Protein AF-A0A7Z6UXJ5-F1 (afdb_monomer)

Organism: Helicobacter pylori (NCBI:txid210)

Mean predicted aligned error: 8.06 Å

Solvent-accessible surface area (backbone atoms only — not comparable to full-atom values): 13905 Å² total; per-residue (Å²): 130,67,40,83,58,39,55,84,60,73,42,70,45,82,37,69,28,96,45,73,84,36,61,42,36,67,58,69,32,43,41,28,19,20,30,39,38,34,38,12,19,36,31,44,50,23,37,42,37,25,42,34,36,39,32,56,25,43,40,29,62,65,17,40,38,38,29,44,34,35,40,33,40,31,39,20,18,38,38,41,27,40,36,36,37,32,45,36,34,44,59,18,40,40,35,13,38,36,37,42,34,46,31,40,33,46,22,40,38,25,13,24,30,39,38,33,45,33,36,37,33,48,28,39,41,28,25,31,40,34,37,40,36,48,36,56,77,36,35,52,26,36,44,29,43,24,49,54,9,18,38,69,45,40,51,52,52,51,55,47,50,55,52,53,52,54,50,52,56,52,49,54,54,49,53,53,52,45,52,55,37,51,51,50,42,60,72,41,41,68,61,51,51,51,50,72,74,42,56,73,71,56,35,56,58,49,57,69,38,65,73,50,41,51,46,50,51,55,39,54,51,34,53,57,48,46,55,52,49,51,54,50,50,54,51,53,49,51,56,50,50,54,53,51,52,54,54,47,49,52,51,64,66,48,64,84,56,46,78,50,59,76,46,73,83,46,74,68,52,45,81,41,82,57,74,96,62,80,78,84,62,98,60,92,71,88,135

Sequence (287 aa):
PNLLGGVESGLALEIQAKDELSDAIDSNLILEASVINIKGNVGKNVILVAKEITIEGQIHPESYVYANKARITNHKGVCYAKEFECKYLERAKVYANSVKVEASAGSVVYAKEIALEKLKSDNKLYFSKQCWIDEVDGNGNRFIFYAFGGRENQEELKIAKQKLNALGLKSKKIIAQHQSLNHLVKNHQAIMEKLKNATEEIKRSLMQQESVKDAYSEFMFALKRLKILKAQMLELQKINNECYAKLISIENSFQHASVMTKNPFKQENIVIYHRNYPKVSNSTAML

Secondary structure (DSSP, 8-state):
--EE--TTS--EEEEE-SSTTSEEE-SS-EEE-SEEEEESEE-TT-EEE-SEEEEEEEEPTT-EEE-SEEEEEEE-SEEE-SEEEEEEEES-EEE-SEEEEEEEES-EEEEEEEEEEEE-SS-EEEEEEEEEEEEE-SSS-EEEEETT-SHHHHHHHHHHHHHHHHHHHHHHHHHHHHHHHHHHHHHHHHHHHHHHHS-HHHHHHHTTSHHHHHHHHHHHHHHHHHHHHHHHHHHHHHHHHHHHHHHHHHHHH----EEEESSPPPTT-EEEEE-SS----------

pLDDT: mean 90.26, std 11.01, range [30.03, 98.69]

Nearest PDB structures (foldseek):
  5c21-assembly1_A  TM=4.205E-01  e=6.145E-01  Escherichia coli
  5c22-assembly4_D  TM=4.099E-01  e=1.010E+00  Escherichia coli
  5c22-assembly3_C  TM=4.153E-01  e=1.172E+00  Escherichia coli
  8i21-assembly1_A  TM=3.683E-01  e=2.126E+00  Saccharomyces cerevisiae S288C

Foldseek 3Di:
DEAACAQPNQDAAEFEDPDQADASAEEQYEYEYQYYEYRHEHYANYEYAHQEYEANHEYDQRYEYEYQEYEYAHYNHEYEYQEYEYAEAEVYEYAYAEYEYAEYDLYEAQYQEAEYAEYAANYEQEHLAEYEYAYDDYAQYEAEHDLRSHNVSVVLVVVLVVVLVVLVVVLVVLVVLLVVLVVLLVVLVVLVVCLVPDDPVVNVVQCVDPVSVVSVVSNVVSVVVNVVSVVVNVVSVVVNVVSVVVNVVSRVVRPHHDYDYNDDDDPRYDYYYDDPDDDPPPDPDDD

Structure (mmCIF, N/CA/C/O backbone):
data_AF-A0A7Z6UXJ5-F1
#
_entry.id   AF-A0A7Z6UXJ5-F1
#
loop_
_atom_site.group_PDB
_atom_site.id
_atom_site.type_symbol
_atom_site.label_atom_id
_atom_site.label_alt_id
_atom_site.label_comp_id
_atom_site.label_asym_id
_atom_site.label_entity_id
_atom_site.label_seq_id
_atom_site.pdbx_PDB_ins_code
_atom_site.Cartn_x
_atom_site.Cartn_y
_atom_site.Cartn_z
_atom_site.occupancy
_atom_site.B_iso_or_equiv
_atom_site.auth_seq_id
_atom_site.auth_comp_id
_atom_site.auth_asym_id
_atom_site.auth_atom_id
_atom_site.pdbx_PDB_model_num
ATOM 1 N N . PRO A 1 1 ? -10.421 10.006 -25.547 1.00 64.31 1 PRO A N 1
ATOM 2 C CA . PRO A 1 1 ? -11.661 9.517 -24.892 1.00 64.31 1 PRO A CA 1
ATOM 3 C C . PRO A 1 1 ? -11.292 8.400 -23.914 1.00 64.31 1 PRO A C 1
ATOM 5 O O . PRO A 1 1 ? -10.357 7.662 -24.211 1.00 64.31 1 PRO A O 1
ATOM 8 N N . ASN A 1 2 ? -11.979 8.289 -22.774 1.00 82.75 2 ASN A N 1
ATOM 9 C CA . ASN A 1 2 ? -11.756 7.166 -21.858 1.00 82.75 2 ASN A CA 1
ATOM 10 C C . ASN A 1 2 ? -12.225 5.863 -22.507 1.00 82.75 2 ASN A C 1
ATOM 12 O O . ASN A 1 2 ? -13.237 5.855 -23.210 1.00 82.75 2 ASN A O 1
ATOM 16 N N . LEU A 1 3 ? -11.514 4.773 -22.237 1.00 83.56 3 LEU A N 1
ATOM 17 C CA . LEU A 1 3 ? -11.886 3.441 -22.692 1.00 83.56 3 LEU A CA 1
ATOM 18 C C . LEU A 1 3 ? -11.958 2.520 -21.482 1.00 83.56 3 LEU A C 1
ATOM 20 O O . LEU A 1 3 ? -10.940 2.227 -20.870 1.00 83.56 3 LEU A O 1
ATOM 24 N N . LEU A 1 4 ? -13.166 2.090 -21.132 1.00 86.25 4 LEU A N 1
ATOM 25 C CA . LEU A 1 4 ? -13.436 1.267 -19.952 1.00 86.25 4 LEU A CA 1
ATOM 26 C C . LEU A 1 4 ? -13.840 -0.140 -20.394 1.00 86.25 4 LEU A C 1
ATOM 28 O O . LEU A 1 4 ? -14.991 -0.545 -20.251 1.00 86.25 4 LEU A O 1
ATOM 32 N N . GLY A 1 5 ? -12.904 -0.850 -21.024 1.00 74.81 5 GLY A N 1
ATOM 33 C CA . GLY A 1 5 ? -13.153 -2.166 -21.606 1.00 74.81 5 GLY A CA 1
ATOM 34 C C . GLY A 1 5 ? -13.331 -3.270 -20.568 1.00 74.81 5 GLY A C 1
ATOM 35 O O . GLY A 1 5 ? -13.921 -4.290 -20.889 1.00 74.81 5 GLY A O 1
ATOM 36 N N . GLY A 1 6 ? -12.871 -3.083 -19.330 1.00 76.69 6 GLY A N 1
ATOM 37 C CA . GLY A 1 6 ? -12.864 -4.130 -18.308 1.00 76.69 6 GLY A CA 1
ATOM 38 C C . GLY A 1 6 ? -11.625 -5.026 -18.409 1.00 76.69 6 GLY A C 1
ATOM 39 O O . GLY A 1 6 ? -11.307 -5.536 -19.485 1.00 76.69 6 GLY A O 1
ATOM 40 N N . VAL A 1 7 ? -10.944 -5.288 -17.290 1.00 82.69 7 VAL A N 1
ATOM 41 C CA . VAL A 1 7 ? -9.740 -6.158 -17.266 1.00 82.69 7 VAL A CA 1
ATOM 42 C C . VAL A 1 7 ? -9.991 -7.610 -17.703 1.00 82.69 7 VAL A C 1
ATOM 44 O O . VAL A 1 7 ? -9.062 -8.294 -18.136 1.00 82.69 7 VAL A O 1
ATOM 47 N N . GLU A 1 8 ? -11.238 -8.082 -17.632 1.00 87.81 8 GLU A N 1
ATOM 48 C CA . GLU A 1 8 ? -11.663 -9.437 -18.024 1.00 87.81 8 GLU A CA 1
ATOM 49 C C . GLU A 1 8 ? -12.242 -9.526 -19.448 1.00 87.81 8 GLU A C 1
ATOM 51 O O . GLU A 1 8 ? -12.672 -10.596 -19.867 1.00 87.81 8 GLU A O 1
ATOM 56 N N . SER A 1 9 ? -12.259 -8.430 -20.210 1.00 84.12 9 SER A N 1
ATOM 57 C CA . SER A 1 9 ? -12.904 -8.395 -21.533 1.00 84.12 9 SER A CA 1
ATOM 58 C C . SER A 1 9 ? -12.186 -9.167 -22.636 1.00 84.12 9 SER A C 1
ATOM 60 O O . SER A 1 9 ? -12.766 -9.396 -23.693 1.00 84.12 9 SER A O 1
ATOM 62 N N . GLY A 1 10 ? -10.917 -9.524 -22.431 1.00 87.12 10 GLY A N 1
ATOM 63 C CA . GLY A 1 10 ? -10.046 -10.036 -23.486 1.00 87.12 10 GLY A CA 1
ATOM 64 C C . GLY A 1 10 ? -9.552 -8.952 -24.451 1.00 87.12 10 GLY A C 1
ATOM 65 O O . GLY A 1 10 ? -8.823 -9.271 -25.385 1.00 87.12 10 GLY A O 1
ATOM 66 N N . LEU A 1 11 ? -9.913 -7.680 -24.237 1.00 90.94 11 LEU A N 1
ATOM 67 C CA . LEU A 1 11 ? -9.487 -6.565 -25.080 1.00 90.94 11 LEU A CA 1
ATOM 68 C C . LEU A 1 11 ? -7.972 -6.347 -24.965 1.00 90.94 11 LEU A C 1
ATOM 70 O O . LEU A 1 11 ? -7.440 -6.219 -23.859 1.00 90.94 11 LEU A O 1
ATOM 74 N N . ALA A 1 12 ? -7.297 -6.251 -26.108 1.00 93.94 12 ALA A N 1
ATOM 75 C CA . ALA A 1 12 ? -5.902 -5.841 -26.208 1.00 93.94 12 ALA A CA 1
ATOM 76 C C . ALA A 1 12 ? -5.817 -4.483 -26.914 1.00 93.94 12 ALA A C 1
ATOM 78 O O . ALA A 1 12 ? -6.437 -4.286 -27.959 1.00 93.94 12 ALA A O 1
ATOM 79 N N . LEU A 1 13 ? -5.068 -3.549 -26.329 1.00 93.56 13 LEU A N 1
ATOM 80 C CA . LEU A 1 13 ? -4.835 -2.219 -26.881 1.00 93.56 13 LEU A CA 1
ATOM 81 C C . LEU A 1 13 ? -3.381 -2.079 -27.302 1.00 93.56 13 LEU A C 1
ATOM 83 O O . LEU A 1 13 ? -2.484 -2.238 -26.481 1.00 93.56 13 LEU A O 1
ATOM 87 N N . GLU A 1 14 ? -3.185 -1.720 -28.563 1.00 94.94 14 GLU A N 1
ATOM 88 C CA . GLU A 1 14 ? -1.898 -1.328 -29.129 1.00 94.94 14 GLU A CA 1
ATOM 89 C C . GLU A 1 14 ? -1.971 0.166 -29.445 1.00 94.94 14 GLU A C 1
ATOM 91 O O . GLU A 1 14 ? -2.773 0.592 -30.281 1.00 94.94 14 GLU A O 1
ATOM 96 N N . ILE A 1 15 ? -1.181 0.976 -28.743 1.00 94.00 15 ILE A N 1
ATOM 97 C CA . ILE A 1 15 ? -1.177 2.435 -28.883 1.00 94.00 15 ILE A CA 1
ATOM 98 C C . ILE A 1 15 ? 0.237 2.867 -29.236 1.00 94.00 15 ILE A C 1
ATOM 100 O O . ILE A 1 15 ? 1.170 2.684 -28.459 1.00 94.00 15 ILE A O 1
ATOM 104 N N . GLN A 1 16 ? 0.402 3.453 -30.413 1.00 93.81 16 GLN A N 1
ATOM 105 C CA . GLN A 1 16 ? 1.709 3.836 -30.923 1.00 93.81 16 GLN A CA 1
ATOM 106 C C . GLN A 1 16 ? 1.713 5.309 -31.319 1.00 93.81 16 GLN A C 1
ATOM 108 O O . GLN A 1 16 ? 0.867 5.760 -32.095 1.00 93.81 16 GLN A O 1
ATOM 113 N N . ALA A 1 17 ? 2.681 6.048 -30.786 1.00 90.62 17 ALA A N 1
ATOM 114 C CA . ALA A 1 17 ? 3.004 7.390 -31.233 1.00 90.62 17 ALA A CA 1
ATOM 115 C C . ALA A 1 17 ? 3.760 7.348 -32.572 1.00 90.62 17 ALA A C 1
ATOM 117 O O . ALA A 1 17 ? 4.291 6.314 -32.983 1.00 90.62 17 ALA A O 1
ATOM 118 N N . LYS A 1 18 ? 3.807 8.480 -33.278 1.00 83.25 18 LYS A N 1
ATOM 119 C CA . LYS A 1 18 ? 4.488 8.557 -34.583 1.00 83.25 18 LYS A CA 1
ATOM 120 C C . LYS A 1 18 ? 6.008 8.439 -34.459 1.00 83.25 18 LYS A C 1
ATOM 122 O O . LYS A 1 18 ? 6.652 7.989 -35.402 1.00 83.25 18 LYS A O 1
ATOM 127 N N . ASP A 1 19 ? 6.557 8.838 -33.318 1.00 78.38 19 ASP A N 1
ATOM 128 C CA . ASP A 1 19 ? 7.974 8.752 -32.981 1.00 78.38 19 ASP A CA 1
ATOM 129 C C . ASP A 1 19 ? 8.150 8.444 -31.480 1.00 78.38 19 ASP A C 1
ATOM 131 O O . ASP A 1 19 ? 7.207 8.537 -30.698 1.00 78.38 19 ASP A O 1
ATOM 135 N N . GLU A 1 20 ? 9.352 8.046 -31.061 1.00 66.25 20 GLU A N 1
ATOM 136 C CA . GLU A 1 20 ? 9.629 7.605 -29.680 1.00 66.25 20 GLU A CA 1
ATOM 137 C C . GLU A 1 20 ? 9.573 8.737 -28.637 1.00 66.25 20 GLU A C 1
ATOM 139 O O . GLU A 1 20 ? 9.537 8.478 -27.433 1.00 66.25 20 GLU A O 1
ATOM 144 N N . LEU A 1 21 ? 9.581 9.995 -29.085 1.00 76.19 21 LEU A N 1
ATOM 145 C CA . LEU A 1 21 ? 9.574 11.174 -28.216 1.00 76.19 21 LEU A CA 1
ATOM 146 C C . LEU A 1 21 ? 8.168 11.749 -28.019 1.00 76.19 21 LEU A C 1
ATOM 148 O O . LEU A 1 21 ? 7.950 12.499 -27.065 1.00 76.19 21 LEU A O 1
ATOM 152 N N . SER A 1 22 ? 7.222 11.407 -28.891 1.00 85.50 22 SER A N 1
ATOM 153 C CA . SER A 1 22 ? 5.847 11.881 -28.815 1.00 85.50 22 SER A CA 1
ATOM 154 C C . SER A 1 22 ? 5.018 11.108 -27.795 1.00 85.50 22 SER A C 1
ATOM 156 O O . SER A 1 22 ? 5.261 9.940 -27.472 1.00 85.50 22 SER A O 1
ATOM 158 N N . ASP A 1 23 ? 4.013 11.800 -27.266 1.00 87.50 23 ASP A N 1
ATOM 159 C CA . ASP A 1 23 ? 3.016 11.194 -26.400 1.00 87.50 23 ASP A CA 1
ATOM 160 C C . ASP A 1 23 ? 2.131 10.253 -27.228 1.00 87.50 23 ASP A C 1
ATOM 162 O O . ASP A 1 23 ? 1.448 10.662 -28.168 1.00 87.50 23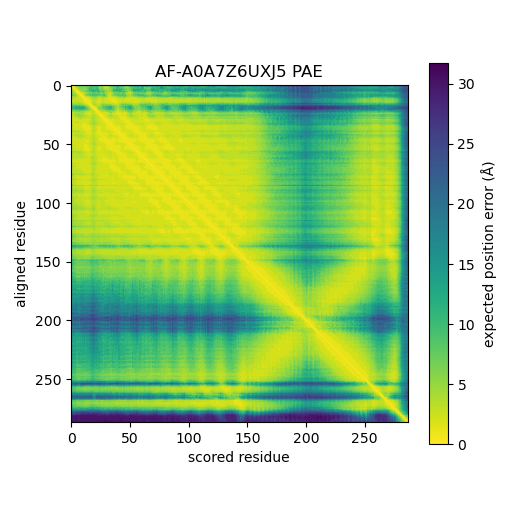 ASP A O 1
ATOM 166 N N . ALA A 1 24 ? 2.143 8.972 -26.864 1.00 92.81 24 ALA A N 1
ATOM 167 C CA . ALA A 1 24 ? 1.221 7.967 -27.383 1.00 92.81 24 ALA A CA 1
ATOM 168 C C . ALA A 1 24 ? -0.164 8.113 -26.741 1.00 92.81 24 ALA A C 1
ATOM 170 O O . ALA A 1 24 ? -1.189 7.827 -27.360 1.00 92.81 24 ALA A O 1
ATOM 171 N N . ILE A 1 25 ? -0.188 8.562 -25.484 1.00 92.88 25 ILE A N 1
ATOM 172 C CA . ILE A 1 25 ? -1.400 8.830 -24.716 1.00 92.88 25 ILE A CA 1
ATOM 173 C C . ILE A 1 25 ? -1.304 10.246 -24.165 1.00 92.88 25 ILE A C 1
ATOM 175 O O . ILE A 1 25 ? -0.426 10.540 -23.355 1.00 92.88 25 ILE A O 1
ATOM 179 N N . ASP A 1 26 ? -2.241 11.094 -24.576 1.00 91.62 26 ASP A N 1
ATOM 180 C CA . ASP A 1 26 ? -2.374 12.452 -24.053 1.00 91.62 26 ASP A CA 1
ATOM 181 C C . ASP A 1 26 ? -2.923 12.451 -22.609 1.00 91.62 26 ASP A C 1
ATOM 183 O O . ASP A 1 26 ? -3.317 11.432 -22.040 1.00 91.62 26 ASP A O 1
ATOM 187 N N . SER A 1 27 ? -2.942 13.616 -21.983 1.00 94.12 27 SER A N 1
ATOM 188 C CA . SER A 1 27 ? -3.266 13.786 -20.575 1.00 94.12 27 SER A CA 1
ATOM 189 C C . SER A 1 27 ? -4.747 13.534 -20.244 1.00 94.12 27 SER A C 1
ATOM 191 O O . SER A 1 27 ? -5.642 13.735 -21.062 1.00 94.12 27 SER A O 1
ATOM 193 N N . ASN A 1 28 ? -5.019 13.198 -18.978 1.00 94.00 28 ASN A N 1
ATOM 194 C CA . ASN A 1 28 ? -6.359 13.034 -18.391 1.00 94.00 28 ASN A CA 1
ATOM 195 C C . ASN A 1 28 ? -7.197 11.897 -19.008 1.00 94.00 28 ASN A C 1
ATOM 197 O O . ASN A 1 28 ? -8.411 12.036 -19.180 1.00 94.00 28 ASN A O 1
ATOM 201 N N . LEU A 1 29 ? -6.560 10.769 -19.328 1.00 94.12 29 LEU A N 1
ATOM 202 C CA . LEU A 1 29 ? -7.223 9.593 -19.892 1.00 94.12 29 LEU A CA 1
ATOM 203 C C . LEU A 1 29 ? -7.245 8.415 -18.920 1.00 94.12 29 LEU A C 1
ATOM 205 O O . LEU A 1 29 ? -6.288 8.162 -18.193 1.00 94.12 29 LEU A O 1
ATOM 209 N N . ILE A 1 30 ? -8.337 7.655 -18.954 1.00 95.06 30 ILE A N 1
ATOM 210 C CA . ILE A 1 30 ? -8.472 6.379 -18.252 1.00 95.06 30 ILE A CA 1
ATOM 211 C C . ILE A 1 30 ? -8.634 5.279 -19.294 1.00 95.06 30 ILE A C 1
ATOM 213 O O . ILE A 1 30 ? -9.574 5.324 -20.096 1.00 95.06 30 ILE A O 1
ATOM 217 N N . LEU A 1 31 ? -7.728 4.302 -19.269 1.00 94.38 31 LEU A N 1
ATOM 218 C CA . LEU A 1 31 ? -7.762 3.130 -20.135 1.00 94.38 31 LEU A CA 1
ATOM 219 C C . LEU A 1 31 ? -7.825 1.856 -19.297 1.00 94.38 31 LEU A C 1
ATOM 221 O O . LEU A 1 31 ? -6.985 1.626 -18.427 1.00 94.38 31 LEU A O 1
ATOM 225 N N . GLU A 1 32 ? -8.800 1.015 -19.609 1.00 95.88 32 GLU A N 1
ATOM 226 C CA . GLU A 1 32 ? -8.986 -0.301 -19.025 1.00 95.88 32 GLU A CA 1
ATOM 227 C C . GLU A 1 32 ? -9.137 -1.354 -20.127 1.00 95.88 32 GLU A C 1
ATOM 229 O O . GLU A 1 32 ? -10.015 -1.244 -20.985 1.00 95.88 32 GLU A O 1
ATOM 234 N N . ALA A 1 33 ? -8.285 -2.377 -20.090 1.00 94.75 33 ALA A N 1
ATOM 235 C CA . ALA A 1 33 ? -8.292 -3.501 -21.025 1.00 94.75 33 ALA A CA 1
ATOM 236 C C . ALA A 1 33 ? -7.651 -4.740 -20.378 1.00 94.75 33 ALA A C 1
ATOM 238 O O . ALA A 1 33 ? -7.121 -4.667 -19.273 1.00 94.75 33 ALA A O 1
ATOM 239 N N . SER A 1 34 ? -7.660 -5.896 -21.042 1.00 96.12 34 SER A N 1
ATOM 240 C CA . SER A 1 34 ? -6.892 -7.052 -20.561 1.00 96.12 34 SER A CA 1
ATOM 241 C C . SER A 1 34 ? -5.388 -6.862 -20.770 1.00 96.12 34 SER A C 1
ATOM 243 O O . SER A 1 34 ? -4.613 -7.148 -19.855 1.00 96.12 34 SER A O 1
ATOM 245 N N . VAL A 1 35 ? -4.983 -6.336 -21.930 1.00 97.12 35 VAL A N 1
ATOM 246 C CA . VAL A 1 35 ? -3.583 -6.041 -22.278 1.00 97.12 35 VAL A CA 1
ATOM 247 C C . VAL A 1 35 ? -3.482 -4.622 -22.831 1.00 97.12 35 VAL A C 1
ATOM 249 O O . VAL A 1 35 ? -4.309 -4.223 -23.650 1.00 97.12 35 VAL A O 1
ATOM 252 N N . ILE A 1 36 ? -2.480 -3.861 -22.389 1.00 97.50 36 ILE A N 1
ATOM 253 C CA . ILE A 1 36 ? -2.180 -2.522 -22.911 1.00 97.50 36 ILE A CA 1
ATOM 254 C C . ILE A 1 36 ? -0.700 -2.455 -23.283 1.00 97.50 36 ILE A C 1
ATOM 256 O O . ILE A 1 36 ? 0.165 -2.548 -22.414 1.00 97.50 36 ILE A O 1
ATOM 260 N N . ASN A 1 37 ? -0.423 -2.235 -24.561 1.00 97.69 37 ASN A N 1
ATOM 261 C CA . ASN A 1 37 ? 0.911 -2.044 -25.105 1.00 97.69 37 ASN A CA 1
ATOM 262 C C . ASN A 1 37 ? 1.009 -0.633 -25.689 1.00 97.69 37 ASN A C 1
ATOM 264 O O . ASN A 1 37 ? 0.184 -0.217 -26.505 1.00 97.69 37 ASN A O 1
ATOM 268 N N . ILE A 1 38 ? 1.994 0.126 -25.219 1.00 96.69 38 ILE A N 1
ATOM 269 C CA . ILE A 1 38 ? 2.182 1.532 -25.568 1.00 96.69 38 ILE A CA 1
ATOM 270 C C . ILE A 1 38 ? 3.607 1.737 -26.067 1.00 96.69 38 ILE A C 1
ATOM 272 O O . ILE A 1 38 ? 4.564 1.403 -25.367 1.00 96.69 38 ILE A O 1
ATOM 276 N N . LYS A 1 39 ? 3.739 2.337 -27.249 1.00 95.69 39 LYS A N 1
ATOM 277 C CA . LYS A 1 39 ? 5.008 2.796 -27.820 1.00 95.69 39 LYS A CA 1
ATOM 278 C C . LYS A 1 39 ? 5.002 4.313 -27.907 1.00 95.69 39 LYS A C 1
ATOM 280 O O . LYS A 1 39 ? 4.282 4.869 -28.734 1.00 95.69 39 LYS A O 1
ATOM 285 N N . GLY A 1 40 ? 5.776 4.959 -27.042 1.00 94.81 40 GLY A N 1
ATOM 286 C CA . GLY A 1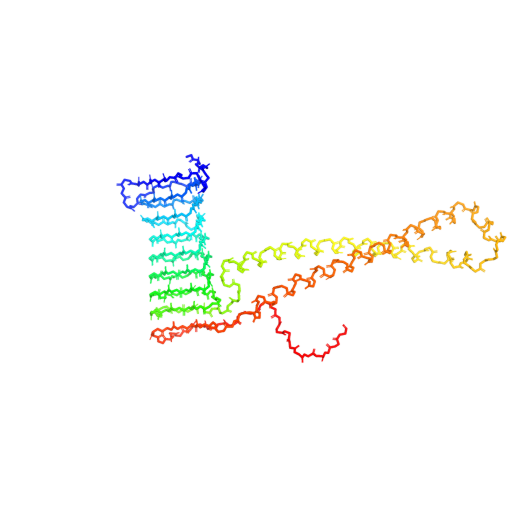 40 ? 5.774 6.407 -26.840 1.00 94.81 40 GLY A CA 1
ATOM 287 C C . GLY A 1 40 ? 5.403 6.801 -25.409 1.00 94.81 40 GLY A C 1
ATOM 288 O O . GLY A 1 40 ? 5.200 5.960 -24.527 1.00 94.81 40 GLY A O 1
ATOM 289 N N . ASN A 1 41 ? 5.345 8.106 -25.168 1.00 96.25 41 ASN A N 1
ATOM 290 C CA . ASN A 1 41 ? 5.191 8.662 -23.828 1.00 96.25 41 ASN A CA 1
ATOM 291 C C . ASN A 1 41 ? 3.729 8.664 -23.352 1.00 96.25 41 ASN A C 1
ATOM 293 O O . ASN A 1 41 ? 2.781 8.682 -24.140 1.00 96.25 41 ASN A O 1
ATOM 297 N N . VAL A 1 42 ? 3.551 8.623 -22.032 1.00 96.88 42 VAL A N 1
ATOM 298 C CA . VAL A 1 42 ? 2.249 8.698 -21.365 1.00 96.88 42 VAL A CA 1
ATOM 299 C C . VAL A 1 42 ? 2.157 10.024 -20.620 1.00 96.88 42 VAL A C 1
ATOM 301 O O . VAL A 1 42 ? 2.912 10.264 -19.669 1.00 96.88 42 VAL A O 1
ATOM 304 N N . GLY A 1 43 ? 1.192 10.843 -21.037 1.00 95.81 43 GLY A N 1
ATOM 305 C CA . GLY A 1 43 ? 0.914 12.168 -20.503 1.00 95.81 43 GLY A CA 1
ATOM 306 C C . GLY A 1 43 ? 0.452 12.179 -19.045 1.00 95.81 43 GLY A C 1
ATOM 307 O O . GLY A 1 43 ? 0.407 11.164 -18.343 1.00 95.81 43 GLY A O 1
ATOM 308 N N . LYS A 1 44 ? 0.125 13.378 -18.564 1.00 96.75 44 LYS A N 1
ATOM 309 C CA . LYS A 1 44 ? -0.235 13.671 -17.170 1.00 96.75 44 LYS A CA 1
ATOM 310 C C . LYS A 1 44 ? -1.634 13.151 -16.817 1.00 96.75 44 LYS A C 1
ATOM 312 O O . LYS A 1 44 ? -2.524 13.151 -17.658 1.00 96.75 44 LYS A O 1
ATOM 317 N N . ASN A 1 45 ? -1.866 12.777 -15.555 1.00 95.81 45 ASN A N 1
ATOM 318 C CA . ASN A 1 45 ? -3.173 12.323 -15.054 1.00 95.81 45 ASN A CA 1
ATOM 319 C C . ASN A 1 45 ? -3.772 11.146 -15.842 1.00 95.81 45 ASN A C 1
ATOM 321 O O . ASN A 1 45 ? -4.989 11.053 -16.001 1.00 95.81 45 ASN A O 1
ATOM 325 N N . VAL A 1 46 ? -2.925 10.260 -16.361 1.00 97.25 46 VAL A N 1
ATOM 326 C CA . VAL A 1 46 ? -3.379 9.053 -17.053 1.00 97.25 46 VAL A CA 1
ATOM 327 C C . VAL A 1 46 ? -3.513 7.916 -16.048 1.00 97.25 46 VAL A C 1
ATOM 329 O O . VAL A 1 46 ? -2.645 7.729 -15.195 1.00 97.25 46 VAL A O 1
ATOM 332 N N . ILE A 1 47 ? -4.588 7.139 -16.153 1.00 98.00 47 ILE A N 1
ATOM 333 C CA . ILE A 1 47 ? -4.809 5.930 -15.361 1.00 98.00 47 ILE A CA 1
ATOM 334 C C . ILE A 1 47 ? -4.893 4.738 -16.309 1.00 98.00 47 ILE A C 1
ATOM 336 O O . ILE A 1 47 ? -5.790 4.664 -17.146 1.00 98.00 47 ILE A O 1
ATOM 340 N N . LEU A 1 48 ? -3.971 3.794 -16.152 1.00 97.62 48 LEU A N 1
ATOM 341 C CA . LEU A 1 48 ? -3.931 2.558 -16.926 1.00 97.62 48 LEU A CA 1
ATOM 342 C C . LEU A 1 48 ? -4.273 1.378 -16.023 1.00 97.62 48 LEU A C 1
ATOM 344 O O . LEU A 1 48 ? -3.647 1.196 -14.977 1.00 97.62 48 LEU A O 1
ATOM 348 N N . VAL A 1 49 ? -5.250 0.572 -16.428 1.00 97.69 49 VAL A N 1
ATOM 349 C CA . VAL A 1 49 ? -5.719 -0.598 -15.681 1.00 97.69 49 VAL A CA 1
ATOM 350 C C . VAL A 1 49 ? -5.736 -1.807 -16.612 1.00 97.69 49 VAL A C 1
ATOM 352 O O . VAL A 1 49 ? -6.509 -1.849 -17.564 1.00 97.69 49 V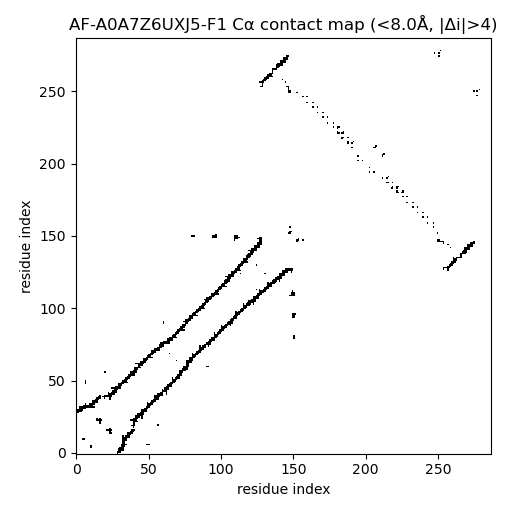AL A O 1
ATOM 355 N N . ALA A 1 50 ? -4.886 -2.802 -16.359 1.00 96.75 50 ALA A N 1
ATOM 356 C CA . ALA A 1 50 ? -4.885 -4.028 -17.156 1.00 96.75 50 ALA A CA 1
ATOM 357 C C . ALA A 1 50 ? -4.389 -5.254 -16.390 1.00 96.75 50 ALA A C 1
ATOM 359 O O . ALA A 1 50 ? -3.972 -5.162 -15.239 1.00 96.75 50 ALA A O 1
ATOM 360 N N . LYS A 1 51 ? -4.405 -6.435 -17.017 1.00 97.12 51 LYS A N 1
ATOM 361 C CA . LYS A 1 51 ? -3.656 -7.587 -16.489 1.00 97.12 51 LYS A CA 1
ATOM 362 C C . LYS A 1 51 ? -2.174 -7.418 -16.804 1.00 97.12 51 LYS A C 1
ATOM 364 O O . LYS A 1 51 ? -1.345 -7.577 -15.905 1.00 97.12 51 LYS A O 1
ATOM 369 N N . GLU A 1 52 ? -1.862 -7.047 -18.040 1.00 98.00 52 GLU A N 1
ATOM 370 C CA . GLU A 1 52 ? -0.497 -6.851 -18.524 1.00 98.00 52 GLU A CA 1
ATOM 371 C C . GLU A 1 52 ? -0.363 -5.479 -19.190 1.00 98.00 52 GLU A C 1
ATOM 373 O O . GLU A 1 52 ? -1.196 -5.099 -20.013 1.00 98.00 52 GLU A O 1
ATOM 378 N N . ILE A 1 53 ? 0.661 -4.723 -18.790 1.00 98.50 53 ILE A N 1
ATOM 379 C CA . ILE A 1 53 ? 0.964 -3.393 -19.325 1.00 98.50 53 ILE A CA 1
ATOM 380 C C . ILE A 1 53 ? 2.427 -3.355 -19.762 1.00 98.50 53 ILE A C 1
ATOM 382 O O . ILE A 1 53 ? 3.315 -3.590 -18.939 1.00 98.50 53 ILE A O 1
ATOM 386 N N . THR A 1 54 ? 2.670 -2.992 -21.020 1.00 98.44 54 THR A N 1
ATOM 387 C CA . THR A 1 54 ? 4.009 -2.719 -21.556 1.00 98.44 54 THR A CA 1
ATOM 388 C C . THR A 1 54 ? 4.068 -1.291 -22.079 1.00 98.44 54 THR A C 1
ATOM 390 O O . THR A 1 54 ? 3.224 -0.891 -22.876 1.00 98.44 54 THR A O 1
ATOM 393 N N . ILE A 1 55 ? 5.046 -0.508 -21.623 1.00 97.56 55 ILE A N 1
ATOM 394 C CA . ILE A 1 55 ? 5.230 0.891 -22.024 1.00 97.56 55 ILE A CA 1
ATOM 395 C C . ILE A 1 55 ? 6.679 1.098 -22.451 1.00 97.56 55 ILE A C 1
ATOM 397 O O . ILE A 1 55 ? 7.586 1.208 -21.621 1.00 97.56 55 ILE A O 1
ATOM 401 N N . GLU A 1 56 ? 6.879 1.187 -23.758 1.00 96.44 56 GLU A N 1
ATOM 402 C CA . GLU A 1 56 ? 8.133 1.566 -24.400 1.00 96.44 56 GLU A CA 1
ATOM 403 C C . GLU A 1 56 ? 8.213 3.097 -24.480 1.00 96.44 56 GLU A C 1
ATOM 405 O O . GLU A 1 56 ? 8.067 3.701 -25.539 1.00 96.44 56 GLU A O 1
ATOM 410 N N . GLY A 1 57 ? 8.381 3.736 -23.322 1.00 94.75 57 GLY A N 1
ATOM 411 C CA . GLY A 1 57 ? 8.420 5.192 -23.206 1.00 94.75 57 GLY A CA 1
ATOM 412 C C . GLY A 1 57 ? 8.488 5.669 -21.758 1.00 94.75 57 GLY A C 1
ATOM 413 O O . GLY A 1 57 ? 8.771 4.889 -20.839 1.00 94.75 57 GLY A O 1
ATOM 414 N N . GLN A 1 58 ? 8.243 6.964 -21.554 1.00 95.56 58 GLN A N 1
ATOM 415 C CA . GLN A 1 58 ? 8.195 7.592 -20.238 1.00 95.56 58 GLN A CA 1
ATOM 416 C C . GLN A 1 58 ? 6.760 7.768 -19.742 1.00 95.56 58 GLN A C 1
ATOM 418 O O . GLN A 1 58 ? 5.878 8.206 -20.474 1.00 95.56 58 GLN A O 1
ATOM 423 N N . ILE A 1 59 ? 6.550 7.522 -18.450 1.00 96.81 59 ILE A N 1
ATOM 424 C CA . ILE A 1 59 ? 5.303 7.851 -17.756 1.00 96.81 59 ILE A CA 1
ATOM 425 C C . ILE A 1 59 ? 5.461 9.147 -16.968 1.00 96.81 59 ILE A C 1
ATOM 427 O O . ILE A 1 59 ? 6.414 9.295 -16.198 1.00 96.81 59 ILE A O 1
ATOM 431 N N . HIS A 1 60 ? 4.503 10.064 -17.114 1.00 97.56 60 HIS A N 1
ATOM 432 C CA . HIS A 1 60 ? 4.458 11.301 -16.340 1.00 97.56 60 HIS A CA 1
ATOM 433 C C . HIS A 1 60 ? 4.291 11.044 -14.818 1.00 97.56 60 HIS A C 1
ATOM 435 O O . HIS A 1 60 ? 3.561 10.131 -14.424 1.00 97.56 60 HIS A O 1
ATOM 441 N N . PRO A 1 61 ? 4.891 11.867 -13.930 1.00 97.62 61 PRO A N 1
ATOM 442 C CA . PRO A 1 61 ? 4.814 11.686 -12.471 1.00 97.62 61 PRO A CA 1
ATOM 443 C C . PRO A 1 61 ? 3.415 11.645 -11.839 1.00 97.62 61 PRO A C 1
ATOM 445 O O . PRO A 1 61 ? 3.237 11.120 -10.744 1.00 97.62 61 PRO A O 1
ATOM 448 N N . GLU A 1 62 ? 2.416 12.214 -12.508 1.00 97.31 62 GLU A N 1
ATOM 449 C CA . GLU A 1 62 ? 1.031 12.293 -12.011 1.00 97.31 62 GLU A CA 1
ATOM 450 C C . GLU A 1 62 ? 0.129 11.162 -12.537 1.00 97.31 62 GLU A C 1
ATOM 452 O O . GLU A 1 62 ? -1.090 11.215 -12.385 1.00 97.31 62 GLU A O 1
ATOM 457 N N . SER A 1 63 ? 0.717 10.149 -13.173 1.00 97.94 63 SER A N 1
ATOM 458 C CA . SER A 1 63 ? -0.013 9.050 -13.804 1.00 97.94 63 SER A CA 1
ATOM 459 C C . SER A 1 63 ? 0.098 7.753 -13.001 1.00 97.94 63 SER A C 1
ATOM 461 O O . SER A 1 63 ? 1.065 7.523 -12.266 1.00 97.94 63 SER A O 1
ATOM 463 N N . TYR A 1 64 ? -0.921 6.905 -13.134 1.00 98.44 64 TYR A N 1
ATOM 464 C CA . TYR A 1 64 ? -1.131 5.710 -12.323 1.00 98.44 64 TYR A CA 1
ATOM 465 C C . TYR A 1 64 ? -1.237 4.461 -13.193 1.00 98.44 64 TYR A C 1
ATOM 467 O O . TYR A 1 64 ? -1.937 4.443 -14.204 1.00 98.44 64 TYR A O 1
ATOM 475 N N . VAL A 1 65 ? -0.577 3.393 -12.757 1.00 98.31 65 VAL A N 1
ATOM 476 C CA . VAL A 1 65 ? -0.579 2.091 -13.427 1.00 98.31 65 VAL A CA 1
ATOM 477 C C . VAL A 1 65 ? -1.071 1.029 -12.452 1.00 98.31 65 VAL A C 1
ATOM 479 O O . VAL A 1 65 ? -0.510 0.874 -11.368 1.00 98.31 65 VAL A O 1
ATOM 482 N N . TYR A 1 66 ? -2.088 0.271 -12.848 1.00 97.69 66 TYR A N 1
ATOM 483 C CA . TYR A 1 66 ? -2.641 -0.853 -12.102 1.00 97.69 66 TYR A CA 1
ATOM 484 C C . TYR A 1 66 ? -2.550 -2.110 -12.964 1.00 97.69 66 TYR A C 1
ATOM 486 O O . TYR A 1 66 ? -3.220 -2.208 -13.990 1.00 97.69 66 TYR A O 1
ATOM 494 N N . ALA A 1 67 ? -1.718 -3.067 -12.552 1.00 96.94 67 ALA A N 1
ATOM 495 C CA . ALA A 1 67 ? -1.483 -4.284 -13.321 1.00 96.94 67 ALA A CA 1
ATOM 496 C C . ALA A 1 67 ? -1.309 -5.549 -12.466 1.00 96.94 67 ALA A C 1
ATOM 498 O O . ALA A 1 67 ? -1.102 -5.495 -11.246 1.00 96.94 67 ALA A O 1
ATOM 499 N N . ASN A 1 68 ? -1.348 -6.718 -13.112 1.00 96.38 68 ASN A N 1
ATOM 500 C CA . ASN A 1 68 ? -0.661 -7.897 -12.584 1.00 96.38 68 ASN A CA 1
ATOM 501 C C . ASN A 1 68 ? 0.816 -7.844 -12.984 1.00 96.38 68 ASN A C 1
ATOM 503 O O . ASN A 1 68 ? 1.669 -7.973 -12.111 1.00 96.38 68 ASN A O 1
ATOM 507 N N . LYS A 1 69 ? 1.109 -7.579 -14.260 1.00 98.19 69 LYS A N 1
ATOM 508 C CA . LYS A 1 69 ? 2.472 -7.419 -14.780 1.00 98.19 69 LYS A CA 1
ATOM 509 C C . LYS A 1 69 ? 2.627 -6.063 -15.454 1.00 98.19 69 LYS A C 1
ATOM 511 O O . LYS A 1 69 ? 1.820 -5.718 -16.313 1.00 98.19 69 LYS A O 1
ATOM 516 N N . ALA A 1 70 ? 3.650 -5.309 -15.072 1.00 98.50 70 ALA A N 1
ATOM 517 C CA . ALA A 1 70 ? 3.974 -4.024 -15.681 1.00 98.50 70 ALA A CA 1
ATOM 518 C C . ALA A 1 70 ? 5.444 -3.997 -16.111 1.00 98.50 70 ALA A C 1
ATOM 520 O O . ALA A 1 70 ? 6.324 -4.250 -15.289 1.00 98.50 70 ALA A O 1
ATOM 521 N N . ARG A 1 71 ? 5.694 -3.671 -17.382 1.00 98.69 71 ARG A N 1
ATOM 522 C CA . ARG A 1 71 ? 7.027 -3.461 -17.959 1.00 98.69 71 ARG A CA 1
ATOM 523 C C . ARG A 1 71 ? 7.110 -2.057 -18.533 1.00 98.69 71 ARG A C 1
ATOM 525 O O . ARG A 1 71 ? 6.348 -1.726 -19.435 1.00 98.69 71 ARG A O 1
ATOM 532 N N . ILE A 1 72 ? 7.977 -1.212 -17.990 1.00 98.25 72 ILE A N 1
ATOM 533 C CA . ILE A 1 72 ? 8.007 0.217 -18.336 1.00 98.25 72 ILE A CA 1
ATOM 534 C C . ILE A 1 72 ? 9.446 0.663 -18.572 1.00 98.25 72 ILE A C 1
ATOM 536 O O . ILE A 1 72 ? 10.305 0.422 -17.734 1.00 98.25 72 ILE A O 1
ATOM 540 N N . THR A 1 73 ? 9.735 1.372 -19.660 1.00 97.88 73 THR A N 1
ATOM 541 C CA . THR A 1 73 ? 11.097 1.880 -19.892 1.00 97.88 73 THR A CA 1
ATOM 542 C C . THR A 1 73 ? 11.492 2.935 -18.857 1.00 97.88 73 THR A C 1
ATOM 544 O O . THR A 1 73 ? 12.450 2.717 -18.118 1.00 97.88 73 THR A O 1
ATOM 547 N N . ASN A 1 74 ? 10.758 4.050 -18.752 1.00 97.81 74 ASN A N 1
ATOM 548 C CA . ASN A 1 74 ? 11.016 5.092 -17.753 1.00 97.81 74 ASN A CA 1
ATOM 549 C C . ASN A 1 74 ? 9.760 5.378 -16.918 1.00 97.81 74 ASN A C 1
ATOM 551 O O . ASN A 1 74 ? 8.763 5.914 -17.409 1.00 97.81 74 ASN A O 1
ATOM 555 N N . HIS A 1 75 ? 9.798 5.019 -15.637 1.00 98.44 75 HIS A N 1
ATOM 556 C CA . HIS A 1 75 ? 8.678 5.202 -14.727 1.00 98.44 75 HIS A CA 1
ATOM 557 C C . HIS A 1 75 ? 8.948 6.333 -13.734 1.00 98.44 75 HIS A C 1
ATOM 559 O O . HIS A 1 75 ? 9.861 6.237 -12.913 1.00 98.44 75 HIS A O 1
ATOM 565 N N . LYS A 1 76 ? 8.092 7.365 -13.772 1.00 98.00 76 LYS A N 1
ATOM 566 C CA . LYS A 1 76 ? 8.098 8.491 -12.818 1.00 98.00 76 LYS A CA 1
ATOM 567 C C . LYS A 1 76 ? 6.839 8.590 -11.959 1.00 98.00 76 LYS A C 1
ATOM 569 O O . LYS A 1 76 ? 6.797 9.377 -11.020 1.00 98.00 76 LYS A O 1
ATOM 574 N N . GLY A 1 77 ? 5.803 7.829 -12.313 1.00 97.88 77 GLY A N 1
ATOM 575 C CA . GLY A 1 77 ? 4.475 7.897 -11.708 1.00 97.88 77 GLY A CA 1
ATOM 576 C C . GLY A 1 77 ? 4.294 6.974 -10.503 1.00 97.88 77 GLY A C 1
ATOM 577 O O . GLY A 1 77 ? 5.218 6.721 -9.724 1.00 97.88 77 GLY A O 1
ATOM 578 N N . VAL A 1 78 ? 3.067 6.469 -10.356 1.00 98.50 78 VAL A N 1
ATOM 579 C CA . VAL A 1 78 ? 2.706 5.490 -9.326 1.00 98.50 78 VAL A CA 1
ATOM 580 C C . VAL A 1 78 ? 2.295 4.174 -9.978 1.00 98.50 78 VAL A C 1
ATOM 582 O O . VAL A 1 78 ? 1.416 4.153 -10.837 1.00 98.50 78 VAL A O 1
ATOM 585 N N . CYS A 1 79 ? 2.879 3.059 -9.545 1.00 98.12 79 CYS A N 1
ATOM 586 C CA . CYS A 1 79 ? 2.532 1.731 -10.043 1.00 98.12 79 CYS A CA 1
ATOM 587 C C . CYS A 1 79 ? 2.090 0.787 -8.919 1.00 98.12 79 CYS A C 1
ATOM 589 O O . CYS A 1 79 ? 2.756 0.658 -7.891 1.00 98.12 79 CYS A O 1
ATOM 591 N N . TYR A 1 80 ? 0.983 0.086 -9.155 1.00 97.19 80 TYR A N 1
ATOM 592 C CA . TYR A 1 80 ? 0.471 -1.018 -8.355 1.00 97.19 80 TYR A CA 1
ATOM 593 C C . TYR A 1 80 ? 0.467 -2.286 -9.214 1.00 97.19 80 TYR A C 1
ATOM 595 O O . TYR A 1 80 ? -0.428 -2.481 -10.036 1.00 97.19 80 TYR A O 1
ATOM 603 N N . ALA A 1 81 ? 1.448 -3.166 -9.017 1.00 96.19 81 ALA A N 1
ATOM 604 C CA . ALA A 1 81 ? 1.623 -4.382 -9.815 1.00 96.19 81 ALA A CA 1
ATOM 605 C C . ALA A 1 81 ? 1.714 -5.640 -8.935 1.00 96.19 81 ALA A C 1
ATOM 607 O O . ALA A 1 81 ? 1.755 -5.545 -7.711 1.00 96.19 81 ALA A O 1
ATOM 608 N N . LYS A 1 82 ? 1.682 -6.848 -9.503 1.00 95.88 82 LYS A N 1
ATOM 609 C CA . LYS A 1 82 ? 2.218 -8.038 -8.807 1.00 95.88 82 LYS A CA 1
ATOM 610 C C . LYS A 1 82 ? 3.699 -8.180 -9.150 1.00 95.88 82 LYS A C 1
ATOM 612 O O . LYS A 1 82 ? 4.523 -8.293 -8.246 1.00 95.88 82 LYS A O 1
ATOM 617 N N . GLU A 1 83 ? 4.017 -8.070 -10.432 1.00 98.00 83 GLU A N 1
ATOM 618 C CA . GLU A 1 83 ? 5.366 -8.069 -10.991 1.00 98.00 83 GLU A CA 1
ATOM 619 C C . GLU A 1 83 ? 5.605 -6.738 -11.705 1.00 98.00 83 GLU A C 1
ATOM 621 O O . GLU A 1 83 ? 4.814 -6.336 -12.562 1.00 98.00 83 GLU A O 1
ATOM 626 N N . PHE A 1 84 ? 6.679 -6.046 -11.336 1.00 98.56 84 PHE A N 1
ATOM 627 C CA . PHE A 1 84 ? 7.073 -4.779 -11.939 1.00 98.56 84 PHE A CA 1
ATOM 628 C C . PHE A 1 84 ? 8.507 -4.865 -12.451 1.00 98.56 84 PHE A C 1
ATOM 630 O O . PHE A 1 84 ? 9.416 -5.241 -11.707 1.00 98.56 84 PHE A O 1
ATOM 637 N N . GLU A 1 85 ? 8.697 -4.476 -13.704 1.00 98.69 85 GLU A N 1
ATOM 638 C CA . GLU A 1 85 ? 9.992 -4.405 -14.363 1.00 98.69 85 GLU A CA 1
ATOM 639 C C . GLU A 1 85 ? 10.167 -3.029 -15.004 1.00 98.69 85 GLU A C 1
ATOM 641 O O . GLU A 1 85 ? 9.261 -2.533 -15.682 1.00 98.69 85 GLU A O 1
ATOM 646 N N . CYS A 1 86 ? 11.311 -2.385 -14.779 1.00 97.88 86 CYS A N 1
ATOM 647 C CA . CYS A 1 86 ? 11.567 -1.076 -15.367 1.00 97.88 86 CYS A CA 1
ATOM 648 C C . CYS A 1 86 ? 13.049 -0.806 -15.611 1.00 97.88 86 CYS A C 1
ATOM 650 O O . CYS A 1 86 ? 13.884 -1.202 -14.807 1.00 97.88 86 CYS A O 1
ATOM 652 N N . LYS A 1 87 ? 13.396 -0.094 -16.689 1.00 98.38 87 LYS A N 1
ATOM 653 C CA . LYS A 1 87 ? 14.793 0.315 -16.898 1.00 98.38 87 LYS A CA 1
ATOM 654 C C . LYS A 1 87 ? 15.170 1.458 -15.961 1.00 98.38 87 LYS A C 1
ATOM 656 O O . LYS A 1 87 ? 16.084 1.329 -15.157 1.00 98.38 87 LYS A O 1
ATOM 661 N N . TYR A 1 88 ? 14.414 2.552 -15.998 1.00 98.38 88 TYR A N 1
ATOM 662 C CA . TYR A 1 88 ? 14.699 3.759 -15.223 1.00 98.38 88 TYR A CA 1
ATOM 663 C C . TYR A 1 88 ? 13.544 4.110 -14.290 1.00 98.38 88 TYR A C 1
ATOM 665 O O . TYR A 1 88 ? 12.468 4.513 -14.732 1.00 98.38 88 TYR A O 1
ATOM 673 N N . LEU A 1 89 ? 13.779 3.987 -12.985 1.00 98.62 89 LEU A N 1
ATOM 674 C CA . LEU A 1 89 ? 12.820 4.336 -11.943 1.00 98.62 89 LEU A CA 1
ATOM 675 C C . LEU A 1 89 ? 13.207 5.667 -11.285 1.00 98.62 89 LEU A C 1
ATOM 677 O O . LEU A 1 89 ? 14.066 5.713 -10.398 1.00 98.62 89 LEU A O 1
ATOM 681 N N . GLU A 1 90 ? 12.550 6.756 -11.677 1.00 97.94 90 GLU A N 1
ATOM 682 C CA . GLU A 1 90 ? 12.945 8.119 -11.300 1.00 97.94 90 GLU A CA 1
ATOM 683 C C . GLU A 1 90 ? 11.852 8.843 -10.510 1.00 97.94 90 GLU A C 1
ATOM 685 O O . GLU A 1 90 ? 10.806 9.187 -11.052 1.00 97.94 90 GLU A O 1
ATOM 690 N N . ARG A 1 91 ? 12.110 9.142 -9.230 1.00 98.00 91 ARG A N 1
ATOM 691 C CA . ARG A 1 91 ? 11.172 9.854 -8.335 1.00 98.00 91 ARG A CA 1
ATOM 692 C C . ARG A 1 91 ? 9.764 9.238 -8.295 1.00 98.00 91 ARG A C 1
ATOM 694 O O . ARG A 1 91 ? 8.785 9.930 -8.022 1.00 98.00 91 ARG A O 1
ATOM 701 N N . ALA A 1 92 ? 9.680 7.932 -8.530 1.00 98.25 92 ALA A N 1
ATOM 702 C CA . ALA A 1 92 ? 8.433 7.193 -8.662 1.00 98.25 92 ALA A CA 1
ATOM 703 C C . ALA A 1 92 ? 8.026 6.492 -7.362 1.00 98.25 92 ALA A C 1
ATOM 705 O O . ALA A 1 92 ? 8.801 6.394 -6.402 1.00 98.25 92 ALA A O 1
ATOM 706 N N . LYS A 1 93 ? 6.800 5.957 -7.343 1.00 98.38 93 LYS A N 1
ATOM 707 C CA . LYS A 1 93 ? 6.300 5.099 -6.260 1.00 98.38 93 LYS A CA 1
ATOM 708 C C . LYS A 1 93 ? 5.807 3.766 -6.802 1.00 98.38 93 LYS A C 1
ATOM 710 O O . LYS A 1 93 ? 4.884 3.732 -7.607 1.00 98.38 93 LYS A O 1
ATOM 715 N N . VAL A 1 94 ? 6.361 2.668 -6.302 1.00 98.19 94 VAL A N 1
ATOM 716 C CA . VAL A 1 94 ? 5.993 1.315 -6.742 1.00 98.19 94 VAL A CA 1
ATOM 717 C C . VAL A 1 94 ? 5.505 0.488 -5.561 1.00 98.19 94 VAL A C 1
ATOM 719 O O . VAL A 1 94 ? 6.144 0.457 -4.511 1.00 98.19 94 VAL A O 1
ATOM 722 N N . TYR A 1 95 ? 4.385 -0.204 -5.755 1.00 97.31 95 TYR A N 1
ATOM 723 C CA . TYR A 1 95 ? 3.802 -1.172 -4.832 1.00 97.31 95 TYR A CA 1
ATOM 724 C C . TYR A 1 95 ? 3.625 -2.502 -5.567 1.00 97.31 95 TYR A C 1
ATOM 726 O O . TYR A 1 95 ? 2.732 -2.636 -6.407 1.00 97.31 95 TYR A O 1
ATOM 734 N N . ALA A 1 96 ? 4.466 -3.490 -5.266 1.00 96.44 96 ALA A N 1
ATOM 735 C CA . ALA A 1 96 ? 4.450 -4.775 -5.960 1.00 96.44 96 ALA A CA 1
ATOM 736 C C . ALA A 1 96 ? 4.737 -5.967 -5.036 1.00 96.44 96 ALA A C 1
ATOM 738 O O . ALA A 1 96 ? 4.949 -5.816 -3.833 1.00 96.44 96 ALA A O 1
ATOM 739 N N . ASN A 1 97 ? 4.696 -7.185 -5.578 1.00 95.12 97 ASN A N 1
ATOM 740 C CA . ASN A 1 97 ? 5.258 -8.354 -4.902 1.00 95.12 97 ASN A CA 1
ATOM 741 C C . ASN A 1 97 ? 6.729 -8.528 -5.303 1.00 95.12 97 ASN A C 1
ATOM 743 O O . ASN A 1 97 ? 7.574 -8.654 -4.420 1.00 95.12 97 ASN A O 1
ATOM 747 N N . SER A 1 98 ? 7.033 -8.460 -6.600 1.00 97.19 98 SER A N 1
ATOM 748 C CA . SER A 1 98 ? 8.394 -8.530 -7.141 1.00 97.19 98 SER A CA 1
ATOM 749 C C . SER A 1 98 ? 8.708 -7.287 -7.973 1.00 97.19 98 SER A C 1
ATOM 751 O O . SER A 1 98 ? 7.871 -6.847 -8.766 1.00 97.19 98 SER A O 1
ATOM 753 N N . VAL A 1 99 ? 9.899 -6.724 -7.772 1.00 98.62 99 VAL A N 1
ATOM 754 C CA . VAL A 1 99 ? 10.411 -5.543 -8.478 1.00 98.62 99 VAL A CA 1
ATOM 755 C C . VAL A 1 99 ? 11.780 -5.863 -9.061 1.00 98.62 99 VAL A C 1
ATOM 757 O O . VAL A 1 99 ? 12.677 -6.261 -8.319 1.00 98.62 99 VAL A O 1
ATOM 760 N N . LYS A 1 100 ? 11.948 -5.644 -10.366 1.00 98.69 100 LYS A N 1
ATOM 761 C CA . LYS A 1 100 ? 13.230 -5.722 -11.078 1.00 98.69 100 LYS A CA 1
ATOM 762 C C . LYS A 1 100 ? 13.489 -4.408 -11.794 1.00 98.69 100 LYS A C 1
ATOM 764 O O . LYS A 1 100 ? 12.658 -3.983 -12.591 1.00 98.69 100 LYS A O 1
ATOM 769 N N . VAL A 1 101 ? 14.597 -3.744 -11.496 1.00 98.56 101 VAL A N 1
ATOM 770 C CA . VAL A 1 101 ? 14.887 -2.438 -12.090 1.00 98.56 101 VAL A CA 1
ATOM 771 C C . VAL A 1 101 ? 16.359 -2.304 -12.470 1.00 98.56 101 VAL A C 1
ATOM 773 O O . VAL A 1 101 ? 17.230 -2.657 -11.681 1.00 98.56 101 VAL A O 1
ATOM 776 N N . GLU A 1 102 ? 16.653 -1.763 -13.653 1.00 98.44 102 GLU A N 1
ATOM 777 C CA . GLU A 1 102 ? 18.046 -1.540 -14.072 1.00 98.44 102 GLU A CA 1
ATOM 778 C C . GLU A 1 102 ? 18.666 -0.375 -13.277 1.00 98.44 102 GLU A C 1
ATOM 780 O O . GLU A 1 102 ? 19.716 -0.523 -12.661 1.00 98.44 102 GLU A O 1
ATOM 785 N N . ALA A 1 103 ? 18.005 0.782 -13.192 1.00 98.19 103 ALA A N 1
ATOM 786 C CA . ALA A 1 103 ? 18.490 1.930 -12.428 1.00 98.19 103 ALA A CA 1
ATOM 787 C C . ALA A 1 103 ? 17.377 2.658 -11.662 1.00 98.19 103 ALA A C 1
ATOM 789 O O . ALA A 1 103 ? 16.314 2.946 -12.210 1.00 98.19 103 ALA A O 1
ATOM 790 N N . SER A 1 104 ? 17.638 3.022 -10.400 1.00 98.31 104 SER A N 1
ATOM 791 C CA . SER A 1 104 ? 16.681 3.760 -9.558 1.00 98.31 104 SER A CA 1
ATOM 792 C C . SER A 1 104 ? 17.288 5.001 -8.904 1.00 98.31 104 SER A C 1
ATOM 794 O O . SER A 1 104 ? 18.354 4.923 -8.285 1.00 98.31 104 SER A O 1
ATOM 796 N N . ALA A 1 105 ? 16.580 6.132 -8.980 1.00 97.81 105 ALA A N 1
ATOM 797 C CA . ALA A 1 105 ? 16.967 7.413 -8.385 1.00 97.81 105 ALA A CA 1
ATOM 798 C C . ALA A 1 105 ? 15.772 8.128 -7.728 1.00 97.81 105 ALA A C 1
ATOM 800 O O . ALA A 1 105 ? 14.772 8.425 -8.383 1.00 97.81 105 ALA A O 1
ATOM 801 N N . GLY A 1 106 ? 15.884 8.454 -6.437 1.00 97.94 106 GLY A N 1
ATOM 802 C CA . GLY A 1 106 ? 14.876 9.221 -5.695 1.00 97.94 106 GLY A CA 1
ATOM 803 C C . GLY A 1 106 ? 13.525 8.520 -5.516 1.00 97.94 106 GLY A C 1
ATOM 804 O O . GLY A 1 106 ? 12.530 9.184 -5.223 1.00 97.94 106 GLY A O 1
ATOM 805 N N . SER A 1 107 ? 13.460 7.207 -5.737 1.00 98.56 107 SER A N 1
ATOM 806 C CA . SER A 1 107 ? 12.201 6.462 -5.821 1.00 98.56 107 SER A CA 1
ATOM 807 C C . SER A 1 107 ? 11.850 5.753 -4.516 1.00 98.56 107 SER A C 1
ATOM 809 O O . SER A 1 107 ? 12.709 5.434 -3.690 1.00 98.56 107 SER A O 1
ATOM 811 N N . VAL A 1 108 ? 10.557 5.491 -4.321 1.00 98.56 108 VAL A N 1
ATOM 812 C CA . VAL A 1 108 ? 10.038 4.756 -3.164 1.00 98.56 108 VAL A CA 1
ATOM 813 C C . VAL A 1 108 ? 9.429 3.442 -3.630 1.00 98.56 108 VAL A C 1
ATOM 815 O O . VAL A 1 108 ? 8.460 3.429 -4.386 1.00 98.56 108 VAL A O 1
ATOM 818 N N . VAL A 1 109 ? 9.968 2.331 -3.141 1.00 98.44 109 VAL A N 1
ATOM 819 C CA . VAL A 1 109 ? 9.557 0.987 -3.550 1.00 98.44 109 VAL A CA 1
ATOM 820 C C . VAL A 1 109 ? 9.056 0.216 -2.340 1.00 98.44 109 VAL A C 1
ATOM 822 O O . VAL A 1 109 ? 9.746 0.138 -1.329 1.00 98.44 109 VAL A O 1
ATOM 825 N N . TYR A 1 110 ? 7.871 -0.373 -2.458 1.00 97.75 110 TYR A N 1
ATOM 826 C CA . TYR A 1 110 ? 7.298 -1.332 -1.520 1.00 97.75 110 TYR A CA 1
ATOM 827 C C . TYR A 1 110 ? 7.153 -2.672 -2.244 1.00 97.75 110 TYR A C 1
ATOM 829 O O . TYR A 1 110 ? 6.341 -2.786 -3.167 1.00 97.75 110 TYR A O 1
ATOM 837 N N . ALA A 1 111 ? 7.945 -3.677 -1.853 1.00 96.88 111 ALA A N 1
ATOM 838 C CA . ALA A 1 111 ? 7.832 -5.020 -2.416 1.00 96.88 111 ALA A CA 1
ATOM 839 C C . ALA A 1 111 ? 8.072 -6.163 -1.414 1.00 96.88 111 ALA A C 1
ATOM 841 O O . ALA A 1 111 ? 8.484 -5.963 -0.270 1.00 96.88 111 ALA A O 1
ATOM 842 N N . LYS A 1 112 ? 7.809 -7.408 -1.830 1.00 94.88 112 LYS A N 1
ATOM 843 C CA . LYS A 1 112 ? 8.353 -8.583 -1.126 1.00 94.88 112 LYS A CA 1
ATOM 844 C C . LYS A 1 112 ? 9.823 -8.751 -1.481 1.00 94.88 112 LYS A C 1
ATOM 846 O O . LYS A 1 112 ? 10.661 -8.863 -0.585 1.00 94.88 112 LYS A O 1
ATOM 851 N N . GLU A 1 113 ? 10.107 -8.695 -2.775 1.00 96.31 113 GLU A N 1
ATOM 852 C CA . GLU A 1 113 ? 11.428 -8.883 -3.359 1.00 96.31 113 GLU A CA 1
ATOM 853 C C . GLU A 1 113 ? 11.775 -7.688 -4.254 1.00 96.31 113 GLU A C 1
ATOM 855 O O . GLU A 1 113 ? 10.971 -7.282 -5.096 1.00 96.31 113 GLU A O 1
ATOM 860 N N . ILE A 1 114 ? 12.965 -7.122 -4.054 1.00 98.25 114 ILE A N 1
ATOM 861 C CA . ILE A 1 114 ? 13.521 -6.026 -4.851 1.00 98.25 114 ILE A CA 1
ATOM 862 C C . ILE A 1 114 ? 14.843 -6.506 -5.443 1.00 98.25 114 ILE A C 1
ATOM 864 O O . ILE A 1 114 ? 15.708 -6.964 -4.701 1.00 98.25 114 ILE A O 1
ATOM 868 N N . ALA A 1 115 ? 15.007 -6.370 -6.754 1.00 98.31 115 ALA A N 1
ATOM 869 C CA . ALA A 1 115 ? 16.261 -6.571 -7.463 1.00 98.31 115 ALA A CA 1
ATOM 870 C C . ALA A 1 115 ? 16.589 -5.309 -8.270 1.00 98.31 115 ALA A C 1
ATOM 872 O O . ALA A 1 115 ? 15.760 -4.837 -9.051 1.00 98.31 115 ALA A O 1
ATOM 873 N N . LEU A 1 116 ? 17.780 -4.755 -8.058 1.00 97.31 116 LEU A N 1
ATOM 874 C CA . LEU A 1 116 ? 18.263 -3.552 -8.729 1.00 97.31 116 LEU A CA 1
ATOM 875 C C . LEU A 1 116 ? 19.666 -3.777 -9.283 1.00 97.31 116 LEU A C 1
ATOM 877 O O . LEU A 1 116 ? 20.530 -4.272 -8.562 1.00 97.31 116 LEU A O 1
ATOM 881 N N . GLU A 1 117 ? 19.920 -3.351 -10.517 1.00 97.19 117 GLU A N 1
ATOM 882 C CA . GLU A 1 117 ? 21.289 -3.363 -11.041 1.00 97.19 117 GLU A CA 1
ATOM 883 C C . GLU A 1 117 ? 22.077 -2.166 -10.495 1.00 97.19 117 GLU A C 1
ATOM 885 O O . GLU A 1 117 ? 23.129 -2.340 -9.891 1.00 97.19 117 GLU A O 1
ATOM 890 N N . L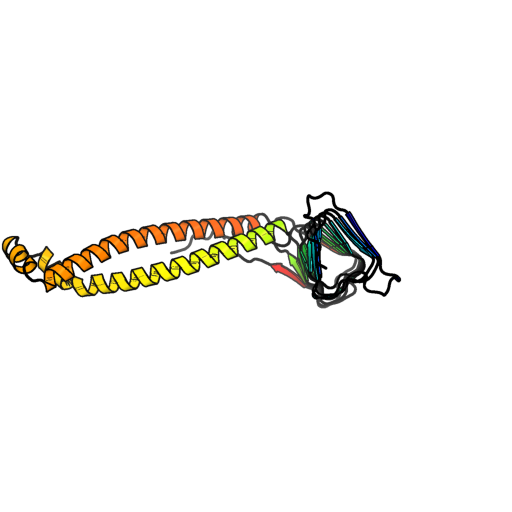YS A 1 118 ? 21.541 -0.946 -10.619 1.00 96.12 118 LYS A N 1
ATOM 891 C CA . LYS A 1 118 ? 22.202 0.297 -10.192 1.00 96.12 118 LYS A CA 1
ATOM 892 C C . LYS A 1 118 ? 21.322 1.128 -9.268 1.00 96.12 118 LYS A C 1
ATOM 894 O O . LYS A 1 118 ? 20.301 1.697 -9.662 1.00 96.12 118 LYS A O 1
ATOM 899 N N . LEU A 1 119 ? 21.765 1.291 -8.028 1.00 96.25 119 LEU A N 1
ATOM 900 C CA . LEU A 1 119 ? 21.116 2.147 -7.042 1.00 96.25 119 LEU A CA 1
ATOM 901 C C . LEU A 1 119 ? 21.798 3.522 -6.997 1.00 96.25 119 LEU A C 1
ATOM 903 O O . LEU A 1 119 ? 22.913 3.652 -6.493 1.00 96.25 119 LEU A O 1
ATOM 907 N N . LYS A 1 120 ? 21.129 4.560 -7.516 1.00 95.56 120 LYS A N 1
ATOM 908 C CA . LYS A 1 120 ? 21.565 5.966 -7.398 1.00 95.56 120 LYS A CA 1
ATOM 909 C C . LYS A 1 120 ? 21.146 6.534 -6.035 1.00 95.56 120 LYS A C 1
ATOM 911 O O . LYS A 1 120 ? 21.050 5.779 -5.077 1.00 95.56 120 LYS A O 1
ATOM 916 N N . SER A 1 121 ? 20.972 7.846 -5.903 1.00 95.38 121 SER A N 1
ATOM 917 C CA . SER A 1 121 ? 20.729 8.485 -4.602 1.00 95.38 121 SER A CA 1
ATOM 918 C C . SER A 1 121 ? 19.252 8.532 -4.200 1.00 95.38 121 SER A C 1
ATOM 920 O O . SER A 1 121 ? 18.361 8.444 -5.048 1.00 95.38 121 SER A O 1
ATOM 922 N N . ASP A 1 122 ? 19.015 8.727 -2.901 1.00 96.56 122 ASP A N 1
ATOM 923 C CA . ASP A 1 122 ? 17.726 9.095 -2.290 1.00 96.56 122 ASP A CA 1
ATOM 924 C C . ASP A 1 122 ? 16.576 8.089 -2.459 1.00 96.56 122 ASP A C 1
ATOM 926 O O . ASP A 1 122 ? 15.396 8.445 -2.375 1.00 96.56 122 ASP A O 1
ATOM 930 N N . ASN A 1 123 ? 16.889 6.810 -2.664 1.00 98.00 123 ASN A N 1
ATOM 931 C CA . ASN A 1 123 ? 15.867 5.773 -2.751 1.00 98.00 123 ASN A CA 1
ATOM 932 C C . ASN A 1 123 ? 15.422 5.290 -1.363 1.00 98.00 123 ASN A C 1
ATOM 934 O O . ASN A 1 123 ? 16.204 5.215 -0.412 1.00 98.00 123 ASN A O 1
ATOM 938 N N . LYS A 1 124 ? 14.154 4.886 -1.254 1.00 98.44 124 LYS A N 1
ATOM 939 C CA . LYS A 1 124 ? 13.599 4.216 -0.069 1.00 98.44 124 LYS A CA 1
ATOM 940 C C . LYS A 1 124 ? 13.028 2.868 -0.476 1.00 98.44 124 LYS A C 1
ATOM 942 O O . LYS A 1 124 ? 12.007 2.807 -1.157 1.00 98.44 124 LYS A O 1
ATOM 947 N N . LEU A 1 125 ? 13.687 1.802 -0.046 1.00 98.06 125 LEU A N 1
ATOM 948 C CA . LEU A 1 125 ? 13.377 0.433 -0.436 1.00 98.06 125 LEU A CA 1
ATOM 949 C C . LEU A 1 125 ? 12.770 -0.300 0.759 1.00 98.06 125 LEU A C 1
ATOM 951 O O . LEU A 1 125 ? 13.485 -0.677 1.681 1.00 98.06 125 LEU A O 1
ATOM 955 N N . TYR A 1 126 ? 11.454 -0.483 0.756 1.00 97.25 126 TYR A N 1
ATOM 956 C CA . TYR A 1 126 ? 10.713 -1.227 1.770 1.00 97.25 126 TYR A CA 1
ATOM 957 C C . TYR A 1 126 ? 10.497 -2.660 1.293 1.00 97.25 126 TYR A C 1
ATOM 959 O O . TYR A 1 126 ? 9.761 -2.889 0.332 1.00 97.25 126 TYR A O 1
ATOM 967 N N . PHE A 1 127 ? 11.101 -3.630 1.975 1.00 95.56 127 PHE A N 1
ATOM 968 C CA . PHE A 1 127 ? 11.030 -5.031 1.568 1.00 95.56 127 PHE A CA 1
ATOM 969 C C . PHE A 1 127 ? 10.702 -5.970 2.726 1.00 95.56 127 PHE A C 1
ATOM 971 O O . PHE A 1 127 ? 11.110 -5.753 3.869 1.00 95.56 127 PHE A O 1
ATOM 978 N N . SER A 1 128 ? 9.941 -7.022 2.409 1.00 93.62 128 SER A N 1
ATOM 979 C CA . SER A 1 128 ? 9.500 -8.028 3.389 1.00 93.62 128 SER A CA 1
ATOM 980 C C . SER A 1 128 ? 10.256 -9.361 3.314 1.00 93.62 128 SER A C 1
ATOM 982 O O . SER A 1 128 ? 10.169 -10.140 4.259 1.00 93.62 128 SER A O 1
ATOM 984 N N . LYS A 1 129 ? 11.010 -9.624 2.234 1.00 93.38 129 LYS A N 1
ATOM 985 C CA . LYS A 1 129 ? 11.764 -10.874 2.043 1.00 93.38 129 LYS A CA 1
ATOM 986 C C . LYS A 1 129 ? 13.193 -10.646 1.551 1.00 93.38 129 LYS A C 1
ATOM 988 O O . LYS A 1 129 ? 14.131 -11.032 2.235 1.00 93.38 129 LYS A O 1
ATOM 993 N N . GLN A 1 130 ? 13.395 -10.008 0.403 1.00 94.81 130 GLN A N 1
ATOM 994 C CA . GLN A 1 130 ? 14.746 -9.853 -0.146 1.00 94.81 130 GLN A CA 1
ATOM 995 C C . GLN A 1 130 ? 14.931 -8.511 -0.844 1.00 94.81 130 GLN A C 1
ATOM 997 O O . GLN A 1 130 ? 14.041 -8.041 -1.549 1.00 94.81 130 GLN A O 1
ATOM 1002 N N . CYS A 1 131 ? 16.107 -7.918 -0.672 1.00 96.62 131 CYS A N 1
ATOM 1003 C CA . CYS A 1 131 ? 16.580 -6.793 -1.463 1.00 96.62 131 CYS A CA 1
ATOM 1004 C C . CYS A 1 131 ? 17.975 -7.123 -2.000 1.00 96.62 131 CYS A C 1
ATOM 1006 O O . CYS A 1 131 ? 18.917 -7.277 -1.227 1.00 96.62 131 CYS A O 1
ATOM 1008 N N . TRP A 1 132 ? 18.098 -7.249 -3.314 1.00 97.12 132 TRP A N 1
ATOM 1009 C CA . TRP A 1 132 ? 19.341 -7.538 -4.016 1.00 97.12 132 TRP A CA 1
ATOM 1010 C C . TRP A 1 132 ? 19.747 -6.331 -4.858 1.00 97.12 132 TRP A C 1
ATOM 1012 O O . TRP A 1 132 ? 18.959 -5.876 -5.686 1.00 97.12 132 TRP A O 1
ATOM 1022 N N . ILE A 1 133 ? 20.961 -5.823 -4.661 1.00 96.44 133 ILE A N 1
ATOM 1023 C CA . ILE A 1 133 ? 21.516 -4.718 -5.447 1.00 96.44 133 ILE A CA 1
ATOM 1024 C C . ILE A 1 133 ? 22.859 -5.142 -6.039 1.00 96.44 133 ILE A C 1
ATOM 1026 O O . ILE A 1 133 ? 23.744 -5.573 -5.301 1.00 96.44 133 ILE A O 1
ATOM 1030 N N . ASP A 1 134 ? 23.061 -4.965 -7.337 1.00 95.19 134 ASP A N 1
ATOM 1031 C CA . ASP A 1 134 ? 24.384 -5.202 -7.914 1.00 95.19 134 ASP A CA 1
ATOM 1032 C C . ASP A 1 134 ? 25.347 -4.067 -7.531 1.00 95.19 134 ASP A C 1
ATOM 1034 O O . ASP A 1 134 ? 26.321 -4.288 -6.811 1.00 95.19 134 ASP A O 1
ATOM 1038 N N . GLU A 1 135 ? 25.038 -2.829 -7.907 1.00 93.62 135 GLU A N 1
ATOM 1039 C CA . GLU A 1 135 ? 25.911 -1.672 -7.707 1.00 93.62 135 GLU A CA 1
ATOM 1040 C C . GLU A 1 135 ? 25.205 -0.560 -6.920 1.00 93.62 135 GLU A C 1
ATOM 1042 O O . GLU A 1 135 ? 24.161 -0.040 -7.319 1.00 93.62 135 GLU A O 1
ATOM 1047 N N . VAL A 1 136 ? 25.795 -0.154 -5.792 1.00 93.38 136 VAL A N 1
ATOM 1048 C CA . VAL A 1 136 ? 25.348 1.016 -5.022 1.00 93.38 136 VAL A CA 1
ATOM 1049 C C . VAL A 1 136 ? 26.192 2.222 -5.419 1.00 93.38 136 VAL A C 1
ATOM 1051 O O . VAL A 1 136 ? 27.301 2.426 -4.925 1.00 93.38 136 VAL A O 1
ATOM 1054 N N . ASP A 1 137 ? 25.661 3.023 -6.336 1.00 91.19 137 ASP A N 1
ATOM 1055 C CA . ASP A 1 137 ? 26.354 4.167 -6.918 1.00 91.19 137 ASP A CA 1
ATOM 1056 C C . ASP A 1 137 ? 26.129 5.472 -6.158 1.00 91.19 137 ASP A C 1
ATOM 1058 O O . ASP A 1 137 ? 27.053 6.286 -6.091 1.00 91.19 137 ASP A O 1
ATOM 1062 N N . GLY A 1 138 ? 24.921 5.672 -5.627 1.00 89.88 138 GLY A N 1
ATOM 1063 C CA . GLY A 1 138 ? 24.519 6.895 -4.935 1.00 89.88 138 GLY A CA 1
ATOM 1064 C C . GLY 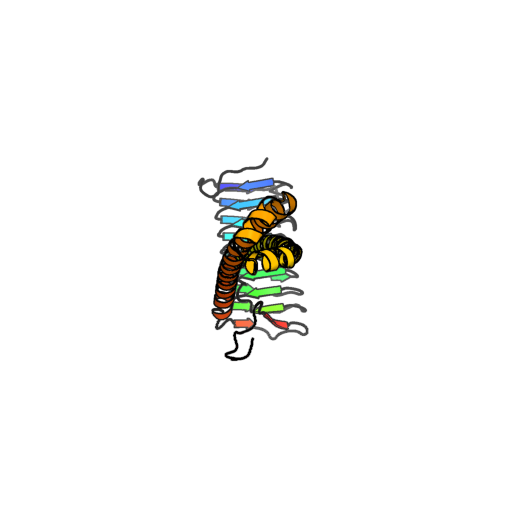A 1 138 ? 24.480 6.783 -3.411 1.00 89.88 138 GLY A C 1
ATOM 1065 O O . GLY A 1 138 ? 24.774 5.741 -2.819 1.00 89.88 138 GLY A O 1
ATOM 1066 N N . ASN A 1 139 ? 24.079 7.891 -2.790 1.00 92.62 139 ASN A N 1
ATOM 1067 C CA . ASN A 1 139 ? 24.061 8.088 -1.340 1.00 92.62 139 ASN A CA 1
ATOM 1068 C C . ASN A 1 139 ? 22.637 8.377 -0.837 1.00 92.62 139 ASN A C 1
ATOM 1070 O O . ASN A 1 139 ? 21.708 8.575 -1.622 1.00 92.62 139 ASN A O 1
ATOM 1074 N N . GLY A 1 140 ? 22.451 8.390 0.484 1.00 94.19 140 GLY A N 1
ATOM 1075 C CA . GLY A 1 140 ? 21.159 8.710 1.101 1.00 94.19 140 GLY A CA 1
ATOM 1076 C C . GLY A 1 140 ? 20.086 7.629 0.926 1.00 94.19 140 GLY A C 1
ATOM 1077 O O . GLY A 1 140 ? 18.910 7.867 1.224 1.00 94.19 140 GLY A O 1
ATOM 1078 N N . ASN A 1 141 ? 20.457 6.432 0.455 1.00 96.31 141 ASN A N 1
ATOM 1079 C CA . ASN A 1 141 ? 19.504 5.344 0.278 1.00 96.31 141 ASN A CA 1
ATOM 1080 C C . ASN A 1 141 ? 19.123 4.716 1.617 1.00 96.31 141 ASN A C 1
ATOM 1082 O O . ASN A 1 141 ? 19.938 4.577 2.532 1.00 96.31 141 ASN A O 1
ATOM 1086 N N . ARG A 1 142 ? 17.863 4.291 1.712 1.00 97.00 142 ARG A N 1
ATOM 1087 C CA . ARG A 1 142 ? 17.309 3.636 2.896 1.00 97.00 142 ARG A CA 1
ATOM 1088 C C . ARG A 1 142 ? 16.827 2.242 2.537 1.00 97.00 142 ARG A C 1
ATOM 1090 O O . ARG A 1 142 ? 15.859 2.095 1.792 1.00 97.00 142 ARG A O 1
ATOM 1097 N N . PHE A 1 143 ? 17.469 1.240 3.120 1.00 96.19 143 PHE A N 1
ATOM 1098 C CA . PHE A 1 143 ? 17.064 -0.158 3.040 1.00 96.19 143 PHE A CA 1
ATOM 1099 C C . PHE A 1 143 ? 16.203 -0.476 4.253 1.00 96.19 143 PHE A C 1
ATOM 1101 O O . PHE A 1 143 ? 16.694 -0.486 5.378 1.00 96.19 143 PHE A O 1
ATOM 1108 N N . ILE A 1 144 ? 14.909 -0.677 4.043 1.00 96.31 144 ILE A N 1
ATOM 1109 C CA . ILE A 1 144 ? 13.921 -0.717 5.112 1.00 96.31 144 ILE A CA 1
ATOM 1110 C C . ILE A 1 144 ? 13.290 -2.103 5.148 1.00 96.31 144 ILE A C 1
ATOM 1112 O O . ILE A 1 144 ? 12.404 -2.443 4.365 1.00 96.31 144 ILE A O 1
ATOM 1116 N N . PHE A 1 145 ? 13.736 -2.892 6.113 1.00 94.88 145 PHE A N 1
ATOM 1117 C CA . PHE A 1 145 ? 13.096 -4.141 6.482 1.00 94.88 145 PHE A CA 1
ATOM 1118 C C . PHE A 1 145 ? 11.714 -3.836 7.051 1.00 94.88 145 PHE A C 1
ATOM 1120 O O . PHE A 1 145 ? 11.595 -3.199 8.101 1.00 94.88 145 PHE A O 1
ATOM 1127 N N . TYR A 1 146 ? 10.671 -4.260 6.342 1.00 93.88 146 TYR A N 1
ATOM 1128 C CA . TYR A 1 146 ? 9.302 -3.899 6.673 1.00 93.88 146 TYR A CA 1
ATOM 1129 C C . TYR A 1 146 ? 8.334 -5.032 6.343 1.00 93.88 146 TYR A C 1
ATOM 1131 O O . TYR A 1 146 ? 8.191 -5.429 5.188 1.00 93.88 146 TYR A O 1
ATOM 1139 N N . ALA A 1 147 ? 7.606 -5.519 7.351 1.00 92.19 147 ALA A N 1
ATOM 1140 C CA . ALA A 1 147 ? 6.660 -6.628 7.197 1.00 92.19 147 ALA A CA 1
ATOM 1141 C C . ALA A 1 147 ? 5.549 -6.345 6.177 1.00 92.19 147 ALA A C 1
ATOM 1143 O O . ALA A 1 147 ? 5.071 -7.248 5.492 1.00 92.19 147 ALA A O 1
ATOM 1144 N N . PHE A 1 148 ? 5.177 -5.075 6.027 1.00 92.62 148 PHE A N 1
ATOM 1145 C CA . PHE A 1 148 ? 4.209 -4.629 5.034 1.00 92.62 148 PHE A CA 1
ATOM 1146 C C . PHE A 1 148 ? 4.902 -4.123 3.760 1.00 92.62 148 PHE A C 1
ATOM 1148 O O . PHE A 1 148 ? 4.380 -3.251 3.088 1.00 92.62 148 PHE A O 1
ATOM 1155 N N . GLY A 1 149 ? 6.097 -4.609 3.414 1.00 88.88 149 GLY A N 1
ATOM 1156 C CA . GLY A 1 149 ? 6.740 -4.267 2.142 1.00 88.88 149 GLY A CA 1
ATOM 1157 C C . GLY A 1 149 ? 5.922 -4.740 0.934 1.00 88.88 149 GLY A C 1
ATOM 1158 O O . GLY A 1 149 ? 5.739 -3.992 -0.013 1.00 88.88 149 GLY A O 1
ATOM 1159 N N . GLY A 1 150 ? 5.368 -5.956 0.977 1.00 86.75 150 GLY A N 1
ATOM 1160 C CA . GLY A 1 150 ? 4.611 -6.528 -0.143 1.00 86.75 150 GLY A CA 1
ATOM 1161 C C . GLY A 1 150 ? 3.207 -5.944 -0.334 1.00 86.75 150 GLY A C 1
ATOM 1162 O O . GLY A 1 150 ? 2.544 -5.571 0.637 1.00 86.75 150 GLY A O 1
ATOM 1163 N N . ARG A 1 151 ? 2.718 -5.951 -1.584 1.00 84.31 151 ARG A N 1
ATOM 1164 C CA . ARG A 1 151 ? 1.379 -5.456 -1.963 1.00 84.31 151 ARG A CA 1
ATOM 1165 C C . ARG A 1 151 ? 0.239 -6.082 -1.155 1.00 84.31 151 ARG A C 1
ATOM 1167 O O . ARG A 1 151 ? -0.644 -5.361 -0.707 1.00 84.31 151 ARG A O 1
ATOM 1174 N N . GLU A 1 152 ? 0.255 -7.399 -0.962 1.00 85.62 152 GLU A N 1
ATOM 1175 C CA . GLU A 1 152 ? -0.786 -8.105 -0.191 1.00 85.62 152 GLU A CA 1
ATOM 1176 C C . GLU A 1 152 ? -0.871 -7.585 1.250 1.00 85.62 152 GLU A C 1
ATOM 1178 O O . GLU A 1 152 ? -1.930 -7.145 1.693 1.00 85.62 152 GLU A O 1
ATOM 1183 N N . ASN A 1 153 ? 0.265 -7.524 1.948 1.00 88.88 153 ASN A N 1
ATOM 1184 C CA . ASN A 1 153 ? 0.317 -7.029 3.322 1.00 88.88 153 ASN A CA 1
ATOM 1185 C C . ASN A 1 153 ? -0.042 -5.534 3.403 1.00 88.88 153 ASN A C 1
ATOM 1187 O O . ASN A 1 153 ? -0.674 -5.110 4.368 1.00 88.88 153 ASN A O 1
ATOM 1191 N N . GLN A 1 154 ? 0.313 -4.723 2.399 1.00 87.56 154 GLN A N 1
ATOM 1192 C CA . GLN A 1 154 ? -0.122 -3.321 2.317 1.00 87.56 154 GLN A CA 1
ATOM 1193 C C . GLN A 1 154 ? -1.641 -3.185 2.222 1.00 87.56 154 GLN A C 1
ATOM 1195 O O . GLN A 1 154 ? -2.217 -2.335 2.904 1.00 87.56 154 GLN A O 1
ATOM 1200 N N . GLU A 1 155 ? -2.294 -4.016 1.408 1.00 87.94 155 GLU A N 1
ATOM 1201 C CA . GLU A 1 155 ? -3.752 -3.987 1.289 1.00 87.94 155 GLU A CA 1
ATOM 1202 C C . GLU A 1 155 ? -4.410 -4.417 2.605 1.00 87.94 155 GLU A C 1
ATOM 1204 O O . GLU A 1 155 ? -5.325 -3.749 3.088 1.00 87.94 155 GLU A O 1
ATOM 1209 N N . GLU A 1 156 ? -3.875 -5.446 3.269 1.00 89.56 156 GLU A N 1
ATOM 1210 C CA . GLU A 1 156 ? -4.338 -5.830 4.604 1.00 89.56 156 GLU A CA 1
ATOM 1211 C C . GLU A 1 156 ? -4.171 -4.705 5.633 1.00 89.56 156 GLU A C 1
ATOM 1213 O O . GLU A 1 156 ? -5.095 -4.418 6.400 1.00 89.56 156 GLU A O 1
ATOM 1218 N N . LEU A 1 157 ? -3.024 -4.019 5.624 1.00 90.44 157 LEU A N 1
ATOM 1219 C CA . LEU A 1 157 ? -2.766 -2.874 6.493 1.00 90.44 157 LEU A CA 1
ATOM 1220 C C . LEU A 1 157 ? -3.749 -1.730 6.219 1.00 90.44 157 LEU A C 1
ATOM 1222 O O . LEU A 1 157 ? -4.236 -1.094 7.156 1.00 90.44 157 LEU A O 1
ATOM 1226 N N . LYS A 1 158 ? -4.055 -1.463 4.947 1.00 90.88 158 LYS A N 1
ATOM 1227 C CA . LYS A 1 158 ? -5.006 -0.429 4.528 1.00 90.88 158 LYS A CA 1
ATOM 1228 C C . LYS A 1 158 ? -6.422 -0.751 5.005 1.00 90.88 158 LYS A C 1
ATOM 1230 O O . LYS A 1 158 ? -7.042 0.101 5.646 1.00 90.88 158 LYS A O 1
ATOM 1235 N N . ILE A 1 159 ? -6.899 -1.973 4.766 1.00 91.25 159 ILE A N 1
ATOM 1236 C CA . ILE A 1 159 ? -8.218 -2.447 5.214 1.00 91.25 159 ILE A CA 1
ATOM 1237 C C . ILE A 1 159 ? -8.319 -2.359 6.741 1.00 91.25 159 ILE A C 1
ATOM 1239 O O . ILE A 1 159 ? -9.293 -1.825 7.280 1.00 91.25 159 ILE A O 1
ATOM 1243 N N . ALA A 1 160 ? -7.292 -2.821 7.456 1.00 90.19 160 ALA A N 1
ATOM 1244 C CA . ALA A 1 160 ? -7.282 -2.779 8.911 1.00 90.19 160 ALA A CA 1
ATOM 1245 C C . ALA A 1 160 ? -7.289 -1.338 9.446 1.00 90.19 160 ALA A C 1
ATOM 1247 O O . ALA A 1 160 ? -8.067 -1.033 10.348 1.00 90.19 160 ALA A O 1
ATOM 1248 N N . LYS A 1 161 ? -6.505 -0.422 8.858 1.00 89.38 161 LYS A N 1
ATOM 1249 C CA . LYS A 1 161 ? -6.518 1.006 9.225 1.00 89.38 161 LYS A CA 1
ATOM 1250 C C . LYS A 1 161 ? -7.890 1.645 9.019 1.00 89.38 161 LYS A C 1
ATOM 1252 O O . LYS A 1 161 ? -8.359 2.368 9.896 1.00 89.38 161 LYS A O 1
ATOM 1257 N N . GLN A 1 162 ? -8.560 1.360 7.902 1.00 92.44 162 GLN A N 1
ATOM 1258 C CA . GLN A 1 162 ? -9.918 1.854 7.652 1.00 92.44 162 GLN A CA 1
ATOM 1259 C C . GLN A 1 162 ? -10.909 1.332 8.701 1.00 92.44 162 GLN A C 1
ATOM 1261 O O . GLN A 1 162 ? -11.685 2.111 9.262 1.00 92.44 162 GLN A O 1
ATOM 1266 N N . LYS A 1 163 ? -10.838 0.035 9.026 1.00 92.19 163 LYS A N 1
ATOM 1267 C CA . LYS A 1 163 ? -11.675 -0.582 10.061 1.00 92.19 163 LYS A CA 1
ATOM 1268 C C . LYS A 1 163 ? -11.412 0.029 11.442 1.00 92.19 163 LYS A C 1
ATOM 1270 O O . LYS A 1 163 ? -12.365 0.408 12.117 1.00 92.19 163 LYS A O 1
ATOM 1275 N N . LEU A 1 164 ? -10.150 0.193 11.838 1.00 90.62 164 LEU A N 1
ATOM 1276 C CA . LEU A 1 164 ? -9.759 0.815 13.110 1.00 90.62 164 LEU A CA 1
ATOM 1277 C C . LEU A 1 164 ? -10.250 2.266 13.215 1.00 90.62 164 LEU A C 1
ATOM 1279 O O . LEU A 1 164 ? -10.811 2.650 14.241 1.00 90.62 164 LEU A O 1
ATOM 1283 N N . ASN A 1 165 ? -10.140 3.049 12.139 1.00 91.69 165 ASN A N 1
ATOM 1284 C CA . ASN A 1 165 ? -10.667 4.415 12.101 1.00 91.69 165 ASN A CA 1
ATOM 1285 C C . ASN A 1 165 ? -12.191 4.443 12.307 1.00 91.69 165 ASN A C 1
ATOM 1287 O O . ASN A 1 165 ? -12.698 5.227 13.115 1.00 91.69 165 ASN A O 1
ATOM 1291 N N . ALA A 1 166 ? -12.928 3.558 11.630 1.00 92.25 166 ALA A N 1
ATOM 1292 C CA . ALA A 1 166 ? -14.376 3.450 11.791 1.00 92.25 166 ALA A CA 1
ATOM 1293 C C . ALA A 1 166 ? -14.777 3.029 13.220 1.00 92.25 166 ALA A C 1
ATOM 1295 O O . ALA A 1 166 ? -15.727 3.581 13.783 1.00 92.25 166 ALA A O 1
ATOM 1296 N N . LEU A 1 167 ? -14.042 2.090 13.829 1.00 91.12 167 LEU A N 1
ATOM 1297 C CA . LEU A 1 167 ? -14.239 1.680 15.224 1.00 91.12 167 LEU A CA 1
ATOM 1298 C C . LEU A 1 167 ? -13.971 2.838 16.191 1.00 91.12 167 LEU A C 1
ATOM 1300 O O . LEU A 1 167 ? -14.776 3.071 17.092 1.00 91.12 167 LEU A O 1
ATOM 1304 N N . GLY A 1 168 ? -12.906 3.614 15.970 1.00 89.81 168 GLY A N 1
ATOM 1305 C CA . GLY A 1 168 ? -12.578 4.790 16.776 1.00 89.81 168 GLY A CA 1
ATOM 1306 C C . GLY A 1 168 ? -13.684 5.849 16.755 1.00 89.81 168 GLY A C 1
ATOM 1307 O O . GLY A 1 168 ? -14.068 6.365 17.806 1.00 89.81 168 GLY A O 1
ATOM 1308 N N . LEU A 1 169 ? -14.264 6.129 15.583 1.00 92.56 169 LEU A N 1
ATOM 1309 C CA . LEU A 1 169 ? -15.400 7.052 15.457 1.00 92.56 169 LEU A CA 1
ATOM 1310 C C . LEU A 1 169 ? -16.650 6.543 16.191 1.00 92.56 169 LEU A C 1
ATOM 1312 O O . LEU A 1 169 ? -17.317 7.319 16.877 1.00 92.56 169 LEU A O 1
ATOM 1316 N N . LYS A 1 170 ? -16.963 5.244 16.080 1.00 92.94 170 LYS A N 1
ATOM 1317 C CA . LYS A 1 170 ? -18.079 4.626 16.818 1.00 92.94 170 LYS A CA 1
ATOM 1318 C C . LYS A 1 170 ? -17.850 4.681 18.330 1.00 92.94 170 LYS A C 1
ATOM 1320 O O . LYS A 1 170 ? -18.755 5.077 19.060 1.00 92.94 170 LYS A O 1
ATOM 1325 N N . SER A 1 171 ? -16.640 4.353 18.779 1.00 90.94 171 SER A N 1
ATOM 1326 C CA . SER A 1 171 ? -16.251 4.389 20.190 1.00 90.94 171 SER A CA 1
ATOM 1327 C C . SER A 1 171 ? -16.423 5.790 20.783 1.00 90.94 171 SER A C 1
ATOM 1329 O O . SER A 1 171 ? -17.104 5.941 21.793 1.00 90.94 171 SER A O 1
ATOM 1331 N N . LYS A 1 172 ? -15.946 6.840 20.095 1.00 93.19 172 LYS A N 1
ATOM 1332 C CA . LYS A 1 172 ? -16.137 8.239 20.526 1.00 93.19 172 LYS A CA 1
ATOM 1333 C C . LYS A 1 172 ? -17.612 8.602 20.726 1.00 93.19 172 LYS A C 1
ATOM 1335 O O . LYS A 1 172 ? -17.955 9.207 21.739 1.00 93.19 172 LYS A O 1
ATOM 1340 N N . LYS A 1 173 ? -18.493 8.207 19.796 1.00 94.56 173 LYS A N 1
ATOM 1341 C CA . LYS A 1 173 ? -19.943 8.455 19.914 1.00 94.56 173 LYS A CA 1
ATOM 1342 C C . LYS A 1 173 ? -20.546 7.750 21.129 1.00 94.56 173 LYS A C 1
ATOM 1344 O O . LYS A 1 173 ? -21.329 8.354 21.856 1.00 94.56 173 LYS A O 1
ATOM 1349 N N . ILE A 1 174 ? -20.175 6.491 21.355 1.00 92.38 174 ILE A N 1
ATOM 1350 C CA . ILE A 1 174 ? -20.664 5.711 22.496 1.00 92.38 174 ILE A CA 1
ATOM 1351 C C . ILE A 1 174 ? -20.167 6.299 23.817 1.00 92.38 174 ILE A C 1
ATOM 1353 O O . ILE A 1 174 ? -20.965 6.448 24.736 1.00 92.38 174 ILE A O 1
ATOM 1357 N N . ILE A 1 175 ? -18.893 6.690 23.899 1.00 91.88 175 ILE A N 1
ATOM 1358 C CA . ILE A 1 175 ? -18.314 7.326 25.090 1.00 91.88 175 ILE A CA 1
ATOM 1359 C C . ILE A 1 175 ? -19.054 8.628 25.417 1.00 91.88 175 ILE A C 1
ATOM 1361 O O . ILE A 1 175 ? -19.438 8.824 26.567 1.00 91.88 175 ILE A O 1
ATOM 1365 N N . ALA A 1 176 ? -19.327 9.473 24.419 1.00 93.81 176 ALA A N 1
ATOM 1366 C CA . ALA A 1 176 ? -20.077 10.714 24.619 1.00 93.81 176 ALA A CA 1
ATOM 1367 C C . ALA A 1 176 ? -21.511 10.455 25.124 1.00 93.81 176 ALA A C 1
ATOM 1369 O O . ALA A 1 176 ? -21.954 11.078 26.090 1.00 93.81 176 ALA A O 1
ATOM 1370 N N . GLN A 1 177 ? -22.225 9.490 24.526 1.00 94.31 177 GLN A N 1
ATOM 1371 C CA . GLN A 1 177 ? -23.560 9.091 24.996 1.00 94.31 177 GLN A CA 1
ATOM 1372 C C . GLN A 1 177 ? -23.520 8.525 26.419 1.00 94.31 177 GLN A C 1
ATOM 1374 O O . GLN A 1 177 ? -24.364 8.860 27.245 1.00 94.31 177 GLN A O 1
ATOM 1379 N N . HIS A 1 178 ? -22.530 7.685 26.716 1.00 94.06 178 HIS A N 1
ATOM 1380 C CA . HIS A 1 178 ? -22.348 7.085 28.031 1.00 94.06 178 HIS A CA 1
ATOM 1381 C C . HIS A 1 178 ? -22.071 8.150 29.099 1.00 94.06 178 HIS A C 1
ATOM 1383 O O . HIS A 1 178 ? -22.662 8.104 30.173 1.00 94.06 178 HIS A O 1
ATOM 1389 N N . GLN A 1 179 ? -21.223 9.140 28.802 1.00 92.56 179 GLN A N 1
ATOM 1390 C CA . GLN A 1 179 ? -20.963 10.271 29.695 1.00 92.56 179 GLN A CA 1
ATOM 1391 C C . GLN A 1 179 ? -22.240 11.072 29.971 1.00 92.56 179 GLN A C 1
ATOM 1393 O O . GLN A 1 179 ? -22.583 11.270 31.134 1.00 92.56 179 GLN A O 1
ATOM 1398 N N . SER A 1 180 ? -22.980 11.461 28.928 1.00 93.62 180 SER A N 1
ATOM 1399 C CA . SER A 1 180 ? -24.241 12.206 29.068 1.00 93.62 180 SER A CA 1
ATOM 1400 C C . SER A 1 180 ? -25.274 11.460 29.924 1.00 93.62 180 SER A C 1
ATOM 1402 O O . SER A 1 180 ? -25.821 12.027 30.869 1.00 93.62 180 SER A O 1
ATOM 1404 N N . LEU A 1 181 ? -25.484 10.167 29.666 1.00 92.94 181 LEU A N 1
ATOM 1405 C CA . LEU A 1 181 ? -26.423 9.349 30.439 1.00 92.94 181 LEU A CA 1
ATOM 1406 C C . LEU A 1 181 ? -25.959 9.125 31.881 1.00 92.94 181 LEU A C 1
ATOM 1408 O O . LEU A 1 181 ? -26.784 9.120 32.790 1.00 92.94 181 LEU A O 1
ATOM 1412 N N . ASN A 1 182 ? -24.653 8.978 32.115 1.00 91.31 182 ASN A N 1
ATOM 1413 C CA . ASN A 1 182 ? -24.115 8.902 33.472 1.00 91.31 182 ASN A CA 1
ATOM 1414 C C . ASN A 1 182 ? -24.340 10.197 34.256 1.00 91.31 182 ASN A C 1
ATOM 1416 O O . ASN A 1 182 ? -24.608 10.133 35.454 1.00 91.31 182 ASN A O 1
ATOM 1420 N N . HIS A 1 183 ? -24.241 11.361 33.608 1.00 92.19 183 HIS A N 1
ATOM 1421 C CA . HIS A 1 183 ? -24.603 12.628 34.243 1.00 92.19 183 HIS A CA 1
ATOM 1422 C C . HIS A 1 183 ? -26.089 12.659 34.618 1.00 92.19 183 HIS A C 1
ATOM 1424 O O . HIS A 1 183 ? -26.410 13.020 35.746 1.00 92.19 183 HIS A O 1
ATOM 1430 N N . LEU A 1 184 ? -26.982 12.195 33.737 1.00 91.12 184 LEU A N 1
ATOM 1431 C CA . LEU A 1 184 ? -28.418 12.101 34.029 1.00 91.12 184 LEU A CA 1
ATOM 1432 C C . LEU A 1 184 ? -28.700 11.183 35.230 1.00 91.12 184 LEU A C 1
ATOM 1434 O O . LEU A 1 184 ? -29.425 11.563 36.146 1.00 91.12 184 LEU A O 1
ATOM 1438 N N . VAL A 1 185 ? -28.071 10.003 35.269 1.00 91.69 185 VAL A N 1
ATOM 1439 C CA . VAL A 1 185 ? -28.183 9.063 36.400 1.00 91.69 185 VAL A CA 1
ATOM 1440 C C . VAL A 1 185 ? -27.738 9.716 37.708 1.00 91.69 185 VAL A C 1
ATOM 1442 O O . VAL A 1 185 ? -28.438 9.587 38.709 1.00 91.69 185 VAL A O 1
ATOM 1445 N N . LYS A 1 186 ? -26.616 10.447 37.704 1.00 91.62 186 LYS A N 1
ATOM 1446 C CA . LYS A 1 186 ? -26.125 11.172 38.888 1.00 91.62 186 LYS A CA 1
ATOM 1447 C C . LYS A 1 186 ? -27.094 12.264 39.346 1.00 91.62 186 LYS A C 1
ATOM 1449 O O . LYS A 1 186 ? -27.325 12.386 40.544 1.00 91.62 186 LYS A O 1
ATOM 1454 N N . ASN A 1 187 ? -27.679 13.018 38.415 1.00 90.56 187 ASN A N 1
ATOM 1455 C CA . ASN A 1 187 ? -28.605 14.109 38.736 1.00 90.56 187 ASN A CA 1
ATOM 1456 C C . ASN A 1 187 ? -29.864 13.609 39.461 1.00 90.56 187 ASN A C 1
ATOM 1458 O O . ASN A 1 187 ? -30.326 14.247 40.404 1.00 90.56 187 ASN A O 1
ATOM 1462 N N . HIS A 1 188 ? -30.381 12.441 39.071 1.00 89.75 188 HIS A N 1
ATOM 1463 C CA . HIS A 1 188 ? -31.590 11.861 39.672 1.00 89.75 188 HIS A CA 1
ATOM 1464 C C . HIS A 1 188 ? -31.304 10.910 40.846 1.00 89.75 188 HIS A C 1
ATOM 1466 O O . HIS A 1 188 ? -32.234 10.414 41.483 1.00 89.75 188 HIS A O 1
ATOM 1472 N N . GLN A 1 189 ? -30.033 10.666 41.182 1.00 88.31 189 GLN A N 1
ATOM 1473 C CA . GLN A 1 189 ? -29.620 9.645 42.150 1.00 88.31 189 GLN A CA 1
ATOM 1474 C C . GLN A 1 189 ? -30.215 9.860 43.549 1.00 88.31 189 GLN A C 1
ATOM 1476 O O . GLN A 1 189 ? -30.721 8.915 44.152 1.00 88.31 189 GLN A O 1
ATOM 1481 N N . ALA A 1 190 ? -30.242 11.104 44.036 1.00 87.00 190 ALA A N 1
ATOM 1482 C CA . ALA A 1 190 ? -30.800 11.433 45.349 1.00 87.00 190 ALA A CA 1
ATOM 1483 C C . ALA A 1 190 ? -32.318 11.177 45.437 1.00 87.00 190 ALA A C 1
ATOM 1485 O O . ALA A 1 190 ? -32.819 10.742 46.474 1.00 87.00 190 ALA A O 1
ATOM 1486 N N . ILE A 1 191 ? -33.061 11.421 44.349 1.00 85.25 191 ILE A N 1
ATOM 1487 C CA . ILE A 1 191 ? -34.504 11.133 44.276 1.00 85.25 191 ILE A CA 1
ATOM 1488 C C . ILE A 1 191 ? -34.724 9.615 44.289 1.00 85.25 191 ILE A C 1
ATOM 1490 O O . ILE A 1 191 ? -35.582 9.117 45.017 1.00 85.25 191 ILE A O 1
ATOM 1494 N N . MET A 1 192 ? -33.906 8.867 43.544 1.00 87.50 192 MET A N 1
ATOM 1495 C CA . MET A 1 192 ? -33.993 7.406 43.491 1.00 87.50 192 MET A CA 1
ATOM 1496 C C . MET A 1 192 ? -33.630 6.738 44.820 1.00 87.50 192 MET A C 1
ATOM 1498 O O . MET A 1 192 ? -34.275 5.764 45.201 1.00 87.50 192 MET A O 1
ATOM 1502 N N . GLU A 1 193 ? -32.644 7.253 45.558 1.00 86.81 193 GLU A N 1
ATOM 1503 C CA . GLU A 1 193 ? -32.302 6.752 46.897 1.00 86.81 193 GLU A CA 1
ATOM 1504 C C . GLU A 1 193 ? -33.434 6.986 47.904 1.00 86.81 193 GLU A C 1
ATOM 1506 O O . GLU A 1 193 ? -33.775 6.075 48.661 1.00 86.81 193 GLU A O 1
ATOM 1511 N N . LYS A 1 194 ? -34.083 8.159 47.859 1.00 85.12 194 LYS A N 1
ATOM 1512 C CA . LYS A 1 194 ? -35.286 8.436 48.662 1.00 85.12 194 LYS A CA 1
ATOM 1513 C C . LYS A 1 194 ? -36.415 7.466 48.330 1.00 85.12 194 LYS A C 1
ATOM 1515 O O . LYS A 1 194 ? -37.007 6.897 49.241 1.00 85.12 194 LYS A O 1
ATOM 1520 N N . LEU A 1 195 ? -36.679 7.231 47.042 1.00 84.06 195 LEU A N 1
ATOM 1521 C CA . LEU A 1 195 ? -37.678 6.251 46.611 1.00 84.06 195 LEU A CA 1
ATOM 1522 C C . LEU A 1 195 ? -37.310 4.835 47.064 1.00 84.06 195 LEU A C 1
ATOM 1524 O O . LEU A 1 195 ? -38.182 4.110 47.524 1.00 84.06 195 LEU A O 1
ATOM 1528 N N . LYS A 1 196 ? -36.039 4.430 46.978 1.00 86.00 196 LYS A N 1
ATOM 1529 C CA . LYS A 1 196 ? -35.581 3.084 47.356 1.00 86.00 196 LYS A CA 1
ATOM 1530 C C . LYS A 1 196 ? -35.748 2.797 48.852 1.00 86.00 196 LYS A C 1
ATOM 1532 O O . LYS A 1 196 ? -36.110 1.676 49.199 1.00 86.00 196 LYS A O 1
ATOM 1537 N N . ASN A 1 197 ? -35.504 3.795 49.702 1.00 86.31 197 ASN A N 1
ATOM 1538 C CA . ASN A 1 197 ? -35.526 3.658 51.162 1.00 86.31 197 ASN A CA 1
ATOM 1539 C C . ASN A 1 197 ? -36.895 3.982 51.795 1.00 86.31 197 ASN A C 1
ATOM 1541 O O . ASN A 1 197 ? -37.072 3.781 52.994 1.00 86.31 197 ASN A O 1
ATOM 1545 N N . ALA A 1 198 ? -37.856 4.490 51.018 1.00 84.75 198 ALA A N 1
ATOM 1546 C CA . ALA A 1 198 ? -39.203 4.808 51.485 1.00 84.75 198 ALA A CA 1
ATOM 1547 C C . ALA A 1 198 ? -40.086 3.555 51.652 1.00 84.75 198 ALA A C 1
ATOM 1549 O O . ALA A 1 198 ? -39.968 2.584 50.899 1.00 84.75 198 ALA A O 1
ATOM 1550 N N . THR A 1 199 ? -41.024 3.606 52.605 1.00 83.50 199 THR A N 1
ATOM 1551 C CA . THR A 1 199 ? -42.110 2.619 52.734 1.00 83.50 199 THR A CA 1
ATOM 1552 C C . THR A 1 199 ? -43.053 2.684 51.527 1.00 83.50 199 THR A C 1
ATOM 1554 O O . THR A 1 199 ? -43.115 3.692 50.819 1.00 83.50 199 THR A O 1
ATOM 1557 N N . GLU A 1 200 ? -43.810 1.614 51.273 1.00 81.38 200 GLU A N 1
ATOM 1558 C CA . GLU A 1 200 ? -44.682 1.516 50.089 1.00 81.38 200 GLU A CA 1
ATOM 1559 C C . GLU A 1 200 ? -45.753 2.619 50.017 1.00 81.38 200 GLU A C 1
ATOM 1561 O O . GLU A 1 200 ? -46.067 3.110 48.933 1.00 81.38 200 GLU A O 1
ATOM 1566 N N . GLU A 1 201 ? -46.266 3.078 51.159 1.00 79.88 201 GLU A N 1
ATOM 1567 C CA . GLU A 1 201 ? -47.225 4.190 51.234 1.00 79.88 201 GLU A CA 1
ATOM 1568 C C . GLU A 1 201 ? -46.598 5.521 50.792 1.00 79.88 201 GLU A C 1
ATOM 1570 O O . GLU A 1 201 ? -47.177 6.256 49.989 1.00 79.88 201 GLU A O 1
ATOM 1575 N N . ILE A 1 202 ? -45.371 5.796 51.243 1.00 79.75 202 ILE A N 1
ATOM 1576 C CA . ILE A 1 202 ? -44.626 7.012 50.895 1.00 79.75 202 ILE A CA 1
ATOM 1577 C C . ILE A 1 202 ? -44.201 6.976 49.422 1.00 79.75 202 ILE A C 1
ATOM 1579 O O . ILE A 1 202 ? -44.322 7.984 48.726 1.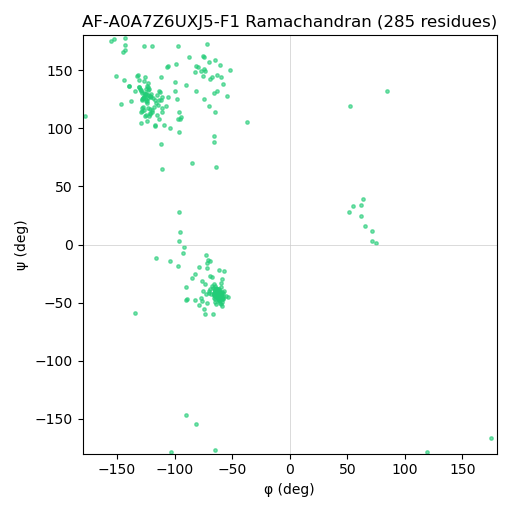00 79.75 202 ILE A O 1
ATOM 1583 N N . LYS A 1 203 ? -43.773 5.815 48.905 1.00 83.12 203 LYS A N 1
ATOM 1584 C CA . LYS A 1 203 ? -43.480 5.644 47.471 1.00 83.12 203 LYS A CA 1
ATOM 1585 C C . LYS A 1 203 ? -44.692 5.950 46.599 1.00 83.12 203 LYS A C 1
ATOM 1587 O O . LYS A 1 203 ? -44.545 6.656 45.606 1.00 83.12 203 LYS A O 1
ATOM 1592 N N . ARG A 1 204 ? -45.878 5.434 46.951 1.00 81.88 204 ARG A N 1
ATOM 1593 C CA . ARG A 1 204 ? -47.110 5.678 46.180 1.00 81.88 204 ARG A CA 1
ATOM 1594 C C . ARG A 1 204 ? -47.457 7.161 46.122 1.00 81.88 204 ARG A C 1
ATOM 1596 O O . ARG A 1 204 ? -47.794 7.641 45.048 1.00 81.88 204 ARG A O 1
ATOM 1603 N N . SER A 1 205 ? -47.320 7.876 47.238 1.00 81.81 205 SER A N 1
ATOM 1604 C CA . SER A 1 205 ? -47.545 9.326 47.296 1.00 81.81 205 SER A CA 1
ATOM 1605 C C . SER A 1 205 ? -46.521 10.107 46.461 1.00 81.81 205 SER A C 1
ATOM 1607 O O . SER A 1 205 ? -46.890 10.942 45.638 1.00 81.81 205 SER A O 1
ATOM 1609 N N . LEU A 1 206 ? -45.228 9.781 46.579 1.00 82.31 206 LEU A N 1
ATOM 1610 C CA . LEU A 1 206 ? -44.173 10.431 45.794 1.00 82.31 206 LEU A CA 1
ATOM 1611 C C . LEU A 1 206 ? -44.323 10.181 44.286 1.00 82.31 206 LEU A C 1
ATOM 1613 O O . LEU A 1 206 ? -44.120 11.097 43.501 1.00 82.31 206 LEU A O 1
ATOM 1617 N N . MET A 1 207 ? -44.727 8.977 43.871 1.00 82.62 207 MET A N 1
ATOM 1618 C CA . MET A 1 207 ? -44.919 8.617 42.456 1.00 82.62 207 MET A CA 1
ATOM 1619 C C . MET A 1 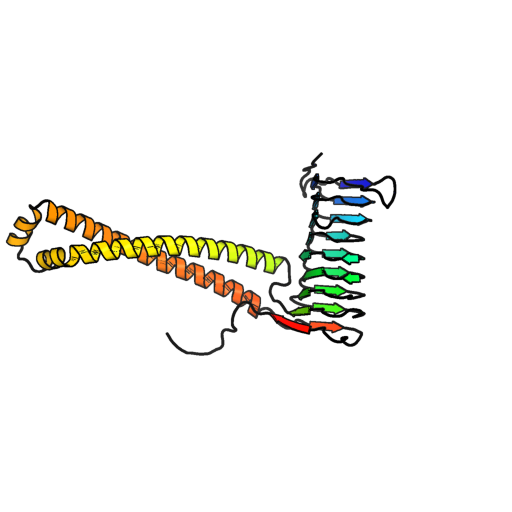207 ? -46.167 9.243 41.811 1.00 82.62 207 MET A C 1
ATOM 1621 O O . MET A 1 207 ? -46.324 9.152 40.593 1.00 82.62 207 MET A O 1
ATOM 1625 N N . GLN A 1 208 ? -47.050 9.875 42.593 1.00 85.25 208 GLN A N 1
ATOM 1626 C CA . GLN A 1 208 ? -48.132 10.708 42.057 1.00 85.25 208 GLN A CA 1
ATOM 1627 C C . GLN A 1 208 ? -47.635 12.093 41.625 1.00 85.25 208 GLN A C 1
ATOM 1629 O O . GLN A 1 208 ? -48.302 12.750 40.829 1.00 85.25 208 GLN A O 1
ATOM 1634 N N . GLN A 1 209 ? -46.468 12.533 42.111 1.00 87.44 209 GLN A N 1
ATOM 1635 C CA . GLN A 1 209 ? -45.857 13.781 41.666 1.00 87.44 209 GLN A CA 1
ATOM 1636 C C . GLN A 1 209 ? -45.254 13.597 40.272 1.00 87.44 209 GLN A C 1
ATOM 1638 O O . GLN A 1 209 ? -44.414 12.722 40.053 1.00 87.44 209 GLN A O 1
ATOM 1643 N N . GLU A 1 210 ? -45.659 14.453 39.338 1.00 87.00 210 GLU A N 1
ATOM 1644 C CA . GLU A 1 210 ? -45.251 14.372 37.932 1.00 87.00 210 GLU A CA 1
ATOM 1645 C C . GLU A 1 210 ? -43.727 14.478 37.768 1.00 87.00 210 GLU A C 1
ATOM 1647 O O . GLU A 1 210 ? -43.115 13.632 37.124 1.00 87.00 210 GLU A O 1
ATOM 1652 N N . SER A 1 211 ? -43.083 15.391 38.503 1.00 86.25 211 SER A N 1
ATOM 1653 C CA . SER A 1 211 ? -41.621 15.551 38.513 1.00 86.25 211 SER A CA 1
ATOM 1654 C C . SER A 1 211 ? -40.857 14.301 38.974 1.00 86.25 211 SER A C 1
ATOM 1656 O O . SER A 1 211 ? -39.784 13.998 38.452 1.00 86.25 211 SER A O 1
ATOM 1658 N N . VAL A 1 212 ? -41.398 13.552 39.942 1.00 86.38 212 VAL A N 1
ATOM 1659 C CA . VAL A 1 212 ? -40.792 12.312 40.454 1.00 86.38 212 VAL A CA 1
ATOM 1660 C C . VAL A 1 212 ? -40.993 11.171 39.462 1.00 86.38 212 VAL A C 1
ATOM 1662 O O . VAL A 1 212 ? -40.072 10.384 39.234 1.00 86.38 212 VAL A O 1
ATOM 1665 N N . LYS A 1 213 ? -42.178 11.092 38.848 1.00 87.69 213 LYS A N 1
ATOM 1666 C CA . LYS A 1 213 ? -42.495 10.108 37.810 1.00 87.69 213 LYS A CA 1
ATOM 1667 C C . LYS A 1 213 ? -41.602 10.290 36.580 1.00 87.69 213 LYS A C 1
ATOM 1669 O O . LYS A 1 213 ? -41.050 9.302 36.089 1.00 87.69 213 LYS A O 1
ATOM 1674 N N . ASP A 1 214 ? -41.401 11.530 36.142 1.00 88.38 214 ASP A N 1
ATOM 1675 C CA . ASP A 1 214 ? -40.525 11.866 35.020 1.00 88.38 214 ASP A CA 1
ATOM 1676 C C . ASP A 1 214 ? -39.071 11.514 35.340 1.00 88.38 214 ASP A C 1
ATOM 1678 O O . ASP A 1 214 ? -38.465 10.724 34.611 1.00 88.38 214 ASP A O 1
ATOM 1682 N N . ALA A 1 215 ? -38.552 11.964 36.491 1.00 87.69 215 ALA A N 1
ATOM 1683 C CA . ALA A 1 215 ? -37.197 11.639 36.944 1.00 87.69 215 ALA A CA 1
ATOM 1684 C C . ALA A 1 215 ? -36.958 10.122 37.050 1.00 87.69 215 ALA A C 1
ATOM 1686 O O . ALA A 1 215 ? -35.900 9.624 36.656 1.00 87.69 215 ALA A O 1
ATOM 1687 N N . TYR A 1 216 ? -37.943 9.363 37.543 1.00 87.50 216 TYR A N 1
ATOM 1688 C CA . TYR A 1 216 ? -37.881 7.901 37.594 1.00 87.50 216 TYR A CA 1
ATOM 1689 C C . TYR A 1 216 ? -37.823 7.285 36.193 1.00 87.50 216 TYR A C 1
ATOM 1691 O O . TYR A 1 216 ? -36.999 6.403 35.934 1.00 87.50 216 TYR A O 1
ATOM 1699 N N . SER A 1 217 ? -38.664 7.758 35.270 1.00 88.50 217 SER A N 1
ATOM 1700 C CA . SER A 1 217 ? -38.699 7.255 33.895 1.00 88.50 217 SER A CA 1
ATOM 1701 C C . SER A 1 217 ? -37.381 7.512 33.151 1.00 88.50 217 SER A C 1
ATOM 1703 O O . SER A 1 217 ? -36.825 6.589 32.547 1.00 88.50 217 SER A O 1
ATOM 1705 N N . GLU A 1 218 ? -36.827 8.722 33.271 1.00 91.31 218 GLU A N 1
ATOM 1706 C CA . GLU A 1 218 ? -35.562 9.115 32.652 1.00 91.31 218 GLU A CA 1
ATOM 1707 C C . GLU A 1 218 ? -34.385 8.336 33.244 1.00 91.31 218 GLU A C 1
ATOM 1709 O O . GLU A 1 218 ? -33.520 7.853 32.508 1.00 91.31 218 GLU A O 1
ATOM 1714 N N . PHE A 1 219 ? -34.372 8.148 34.568 1.00 91.31 219 PHE A N 1
ATOM 1715 C CA . PHE A 1 219 ? -33.354 7.358 35.255 1.00 91.31 219 PHE A CA 1
ATOM 1716 C C . PHE A 1 219 ? -33.365 5.896 34.795 1.00 91.31 219 PHE A C 1
ATOM 1718 O O . PHE A 1 219 ? -32.322 5.340 34.437 1.00 91.31 219 PHE A O 1
ATOM 1725 N N . MET A 1 220 ? -34.545 5.270 34.739 1.00 89.81 220 MET A N 1
ATOM 1726 C CA . MET A 1 220 ? -34.689 3.886 34.280 1.00 89.81 220 MET A CA 1
ATOM 1727 C C . MET A 1 220 ? -34.314 3.730 32.802 1.00 89.81 220 MET A C 1
ATOM 1729 O O . MET A 1 220 ? -33.638 2.761 32.431 1.00 89.81 220 MET A O 1
ATOM 1733 N N . PHE A 1 221 ? -34.694 4.696 31.961 1.00 92.38 221 PHE A N 1
ATOM 1734 C CA . PHE A 1 221 ? -34.265 4.756 30.566 1.00 92.38 221 PHE A CA 1
ATOM 1735 C C . PHE A 1 221 ? -32.736 4.832 30.456 1.00 92.38 221 PHE A C 1
ATOM 1737 O O . PHE A 1 221 ? -32.128 4.029 29.738 1.00 92.38 221 PHE A O 1
ATOM 1744 N N . ALA A 1 222 ? -32.107 5.739 31.208 1.00 92.69 222 ALA A N 1
ATOM 1745 C CA . ALA A 1 222 ? -30.663 5.918 31.205 1.00 92.69 222 ALA A CA 1
ATOM 1746 C C . ALA A 1 222 ? -29.927 4.658 31.672 1.00 92.69 222 ALA A C 1
ATOM 1748 O O . ALA A 1 222 ? -29.000 4.226 30.990 1.00 92.69 222 ALA A O 1
ATOM 1749 N N . LEU A 1 223 ? -30.374 3.994 32.745 1.00 92.44 223 LEU A N 1
ATOM 1750 C CA . LEU A 1 223 ? -29.784 2.729 33.201 1.00 92.44 223 LEU A CA 1
ATOM 1751 C C . LEU A 1 223 ? -29.872 1.626 32.141 1.00 92.44 223 LEU A C 1
ATOM 1753 O O . LEU A 1 223 ? -28.876 0.950 31.853 1.00 92.44 223 LEU A O 1
ATOM 1757 N N . LYS A 1 224 ? -31.047 1.451 31.522 1.00 94.00 224 LYS A N 1
ATOM 1758 C CA . LYS A 1 224 ? -3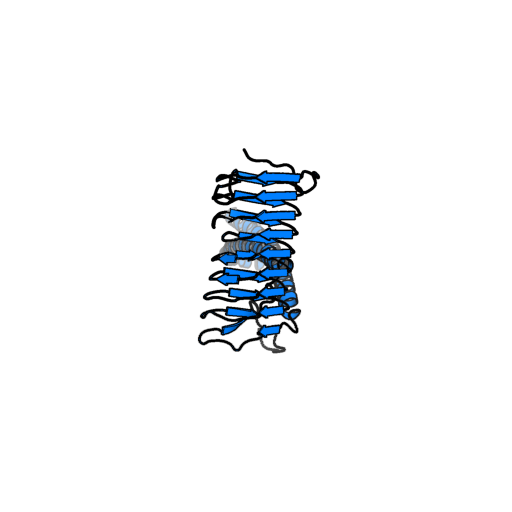1.236 0.457 30.455 1.00 94.00 224 LYS A CA 1
ATOM 1759 C C . LYS A 1 224 ? -30.315 0.752 29.273 1.00 94.00 224 LYS A C 1
ATOM 1761 O O . LYS A 1 224 ? -29.685 -0.161 28.735 1.00 94.00 224 LYS A O 1
ATOM 1766 N N . ARG A 1 225 ? -30.196 2.025 28.891 1.00 94.38 225 ARG A N 1
ATOM 1767 C CA . ARG A 1 225 ? -29.343 2.451 27.783 1.00 94.38 225 ARG A CA 1
ATOM 1768 C C . ARG A 1 225 ? -27.856 2.312 28.110 1.00 94.38 225 ARG A C 1
ATOM 1770 O O . ARG A 1 225 ? -27.123 1.801 27.270 1.00 94.38 225 ARG A O 1
ATOM 1777 N N . LEU A 1 226 ? -27.416 2.664 29.317 1.00 93.69 226 LEU A N 1
ATOM 1778 C CA . LEU A 1 226 ? -26.036 2.476 29.782 1.00 93.69 226 LEU A CA 1
ATOM 1779 C C . LEU A 1 226 ? -25.614 1.004 29.735 1.00 93.69 226 LEU A C 1
ATOM 1781 O O . LEU A 1 226 ? -24.514 0.702 29.276 1.00 93.69 226 LEU A O 1
ATOM 1785 N N . LYS A 1 227 ? -26.502 0.074 30.118 1.00 94.19 227 LYS A N 1
ATOM 1786 C CA . LYS A 1 227 ? -26.241 -1.371 30.002 1.00 94.19 227 LYS A CA 1
ATOM 1787 C C . LYS A 1 227 ? -25.985 -1.792 28.549 1.00 94.19 227 LYS A C 1
ATOM 1789 O O . LYS A 1 227 ? -25.052 -2.552 28.291 1.00 94.19 227 LYS A O 1
ATOM 1794 N N . ILE A 1 228 ? -26.774 -1.271 27.607 1.00 94.88 228 ILE A N 1
ATOM 1795 C CA . ILE A 1 228 ? -26.597 -1.520 26.166 1.00 94.88 228 ILE A CA 1
ATOM 1796 C C . ILE A 1 228 ? -25.274 -0.921 25.673 1.00 94.88 228 ILE A C 1
ATOM 1798 O O . ILE A 1 228 ? -24.510 -1.609 25.001 1.00 94.88 228 ILE A O 1
ATOM 1802 N N . LEU A 1 229 ? -24.977 0.332 26.031 1.00 93.44 229 LEU A N 1
ATOM 1803 C CA . LEU A 1 229 ? -23.734 0.998 25.630 1.00 93.44 229 LEU A CA 1
ATOM 1804 C C . LEU A 1 229 ? -22.504 0.255 26.163 1.00 93.44 229 LEU A C 1
ATOM 1806 O O . LEU A 1 229 ? -21.549 0.065 25.417 1.00 93.44 229 LEU A O 1
ATOM 1810 N N . LYS A 1 230 ? -22.544 -0.244 27.405 1.00 92.19 230 LYS A N 1
ATOM 1811 C CA . LYS A 1 230 ? -21.464 -1.060 27.980 1.00 92.19 230 LYS A CA 1
ATOM 1812 C C . LYS A 1 230 ? -21.219 -2.335 27.170 1.00 92.19 230 LYS A C 1
ATOM 1814 O O . LYS A 1 230 ? -20.070 -2.641 26.863 1.00 92.19 230 LYS A O 1
ATOM 1819 N N . ALA A 1 231 ? -22.276 -3.055 26.789 1.00 93.81 231 ALA A N 1
ATOM 1820 C CA . ALA A 1 231 ? -22.148 -4.239 25.937 1.00 93.81 231 ALA A CA 1
ATOM 1821 C C . ALA A 1 231 ? -21.544 -3.893 24.564 1.00 93.81 231 ALA A C 1
ATOM 1823 O O . ALA A 1 231 ? -20.648 -4.586 24.090 1.00 93.81 231 ALA A O 1
ATOM 1824 N N . GLN A 1 232 ? -21.966 -2.778 23.961 1.00 93.56 232 GLN A N 1
ATOM 1825 C CA . GLN A 1 232 ? -21.399 -2.302 22.696 1.00 93.56 232 GLN A CA 1
ATOM 1826 C C . GLN A 1 232 ? -19.922 -1.901 22.823 1.00 93.56 232 GLN A C 1
ATOM 1828 O O . GLN A 1 232 ? -19.145 -2.178 21.913 1.00 93.56 232 GLN A O 1
ATOM 1833 N N . MET A 1 233 ? -19.513 -1.275 23.933 1.00 91.19 233 MET A N 1
ATOM 1834 C CA . MET A 1 233 ? -18.106 -0.938 24.182 1.00 91.19 233 MET A CA 1
ATOM 1835 C C . MET A 1 233 ? -17.228 -2.187 24.271 1.00 91.19 233 MET A C 1
ATOM 1837 O O . MET A 1 233 ? -16.162 -2.209 23.660 1.00 91.19 233 MET A O 1
ATOM 1841 N N . LEU A 1 234 ? -17.684 -3.222 24.985 1.00 92.19 234 LEU A N 1
ATOM 1842 C CA . LEU A 1 234 ? -16.961 -4.492 25.099 1.00 92.19 234 LEU A CA 1
ATOM 1843 C C . LEU A 1 234 ? -16.796 -5.170 23.735 1.00 92.19 234 LEU A C 1
ATOM 1845 O O . LEU A 1 234 ? -15.703 -5.625 23.401 1.00 92.19 234 LEU A O 1
ATOM 1849 N N . GLU A 1 235 ? -17.849 -5.172 22.918 1.00 92.94 235 GLU A N 1
ATOM 1850 C CA . GLU A 1 235 ? -17.788 -5.735 21.569 1.00 92.94 235 GLU A CA 1
ATOM 1851 C C . GLU A 1 235 ? -16.821 -4.952 20.667 1.00 92.94 235 GLU A C 1
ATOM 1853 O O . GLU A 1 235 ? -15.979 -5.536 19.987 1.00 92.94 235 GLU A O 1
ATOM 1858 N N . LEU A 1 236 ? -16.867 -3.615 20.701 1.00 91.56 236 LEU A N 1
ATOM 1859 C CA . LEU A 1 236 ? -15.918 -2.790 19.949 1.00 91.56 236 LEU A CA 1
ATOM 1860 C C . LEU A 1 236 ? -14.472 -3.021 20.395 1.00 91.56 236 LEU A C 1
ATOM 1862 O O . LEU A 1 236 ? -13.582 -3.069 19.547 1.00 91.56 236 LEU A O 1
ATOM 1866 N N . GLN A 1 237 ? -14.234 -3.172 21.700 1.00 90.38 237 GLN A N 1
ATOM 1867 C CA . GLN A 1 237 ? -12.911 -3.471 22.242 1.00 90.38 237 GLN A CA 1
ATOM 1868 C C . GLN A 1 237 ? -12.403 -4.829 21.749 1.00 90.38 237 GLN A C 1
ATOM 1870 O O . GLN A 1 237 ? -11.253 -4.929 21.324 1.00 90.38 237 GLN A O 1
ATOM 1875 N N . LYS A 1 238 ? -13.263 -5.853 21.739 1.00 92.69 238 LYS A N 1
ATOM 1876 C CA . LYS A 1 238 ? -12.933 -7.178 21.207 1.00 92.69 238 LYS A CA 1
ATOM 1877 C C . LYS A 1 238 ? -12.518 -7.101 19.735 1.00 92.69 238 LYS A C 1
ATOM 1879 O O . LYS A 1 238 ? -11.411 -7.514 19.397 1.00 92.69 238 LYS A O 1
ATOM 1884 N N . ILE A 1 239 ? -13.343 -6.483 18.887 1.00 91.06 239 ILE A N 1
ATOM 1885 C CA . ILE A 1 239 ? -13.052 -6.331 17.450 1.00 91.06 239 ILE A CA 1
ATOM 1886 C C . ILE A 1 239 ? -11.766 -5.519 17.232 1.00 91.06 239 ILE A C 1
ATOM 1888 O O . ILE A 1 239 ? -10.981 -5.812 16.329 1.00 91.06 239 ILE A O 1
ATOM 1892 N N . ASN A 1 240 ? -11.537 -4.484 18.043 1.00 90.38 240 ASN A N 1
ATOM 1893 C CA . ASN A 1 240 ? -10.315 -3.688 17.988 1.00 90.38 240 ASN A CA 1
ATOM 1894 C C . ASN A 1 240 ? -9.076 -4.550 18.283 1.00 90.38 240 ASN A C 1
ATOM 1896 O O . ASN A 1 240 ? -8.117 -4.522 17.514 1.00 90.38 240 ASN A O 1
ATOM 1900 N N . ASN A 1 241 ? -9.124 -5.359 19.342 1.00 90.38 241 ASN A N 1
ATOM 1901 C CA . ASN A 1 241 ? -8.032 -6.254 19.721 1.00 90.38 241 ASN A CA 1
ATOM 1902 C C . ASN A 1 241 ? -7.757 -7.316 18.647 1.00 90.38 241 ASN A C 1
ATOM 1904 O O . ASN A 1 241 ? -6.598 -7.559 18.324 1.00 90.38 241 ASN A O 1
ATOM 1908 N N . GLU A 1 242 ? -8.797 -7.891 18.038 1.00 91.38 242 GLU A N 1
ATOM 1909 C CA . GLU A 1 242 ? -8.661 -8.837 16.919 1.00 91.38 242 GLU A CA 1
ATOM 1910 C C . GLU A 1 242 ? -7.957 -8.200 15.709 1.00 91.38 242 GLU A C 1
ATOM 1912 O O . GLU A 1 242 ? -7.065 -8.805 15.111 1.00 91.38 242 GLU A O 1
ATOM 1917 N N . CYS A 1 243 ? -8.307 -6.953 15.368 1.00 89.06 243 CYS A N 1
ATOM 1918 C CA . CYS A 1 243 ? -7.640 -6.211 14.297 1.00 89.06 243 CYS A CA 1
ATOM 1919 C C . CYS A 1 243 ? -6.147 -6.001 14.590 1.00 89.06 243 CYS A C 1
ATOM 1921 O O . CYS A 1 243 ? -5.316 -6.237 13.713 1.00 89.06 243 CYS A O 1
ATOM 1923 N N . TYR A 1 244 ? -5.797 -5.577 15.810 1.00 89.38 244 TYR A N 1
ATOM 1924 C CA . TYR A 1 244 ? -4.395 -5.409 16.202 1.00 89.38 244 TYR A CA 1
ATOM 1925 C C . TYR A 1 244 ? -3.640 -6.738 16.214 1.00 89.38 244 TYR A C 1
ATOM 1927 O O . TYR A 1 244 ? -2.530 -6.798 15.690 1.00 89.38 244 TYR A O 1
ATOM 1935 N N . ALA A 1 245 ? -4.244 -7.808 16.738 1.00 89.62 245 ALA A N 1
ATOM 1936 C CA . ALA A 1 245 ? -3.638 -9.136 16.769 1.00 89.62 245 ALA A CA 1
ATOM 1937 C C . ALA A 1 245 ? -3.272 -9.626 15.360 1.00 89.62 245 ALA A C 1
ATOM 1939 O O . ALA A 1 245 ? -2.163 -10.119 15.158 1.00 89.62 245 ALA A O 1
ATOM 1940 N N . LYS A 1 246 ? -4.149 -9.402 14.371 1.00 89.75 246 LYS A N 1
ATOM 1941 C CA . LYS A 1 246 ? -3.872 -9.734 12.966 1.00 89.75 246 LYS A CA 1
ATOM 1942 C C . LYS A 1 246 ? -2.687 -8.941 12.392 1.00 89.75 246 LYS A C 1
ATOM 1944 O O . LYS A 1 246 ? -1.846 -9.491 11.685 1.00 89.75 246 LYS A O 1
ATOM 1949 N N . LEU A 1 247 ? -2.586 -7.646 12.688 1.00 91.25 247 LEU A N 1
ATOM 1950 C CA . LEU A 1 247 ? -1.467 -6.827 12.202 1.00 91.25 247 LEU A CA 1
ATOM 1951 C C . LEU A 1 247 ? -0.142 -7.211 12.873 1.00 91.25 247 LEU A C 1
ATOM 1953 O O . LEU A 1 247 ? 0.890 -7.286 12.205 1.00 91.25 247 LEU A O 1
ATOM 1957 N N . ILE A 1 248 ? -0.186 -7.521 14.169 1.00 89.88 248 ILE A N 1
ATOM 1958 C CA . ILE A 1 248 ? 0.959 -8.030 14.929 1.00 89.88 248 ILE A CA 1
ATOM 1959 C C . ILE A 1 248 ? 1.402 -9.394 14.387 1.00 89.88 248 ILE A C 1
ATOM 1961 O O . ILE A 1 248 ? 2.602 -9.626 14.263 1.00 89.88 248 ILE A O 1
ATOM 1965 N N . SER A 1 249 ? 0.477 -10.289 14.016 1.00 88.81 249 SER A N 1
ATOM 1966 C CA . SER A 1 249 ? 0.846 -11.593 13.450 1.00 88.81 249 SER A CA 1
ATOM 1967 C C . SER A 1 249 ? 1.558 -11.460 12.106 1.00 88.81 249 SER A C 1
ATOM 1969 O O . SER A 1 249 ? 2.549 -12.151 11.886 1.00 88.81 249 SER A O 1
ATOM 1971 N N . ILE A 1 250 ? 1.123 -10.534 11.243 1.00 89.00 250 ILE A N 1
ATOM 1972 C CA . ILE A 1 250 ? 1.827 -10.231 9.986 1.00 89.00 250 ILE A CA 1
ATOM 1973 C C . ILE A 1 250 ? 3.240 -9.730 10.295 1.00 89.00 250 ILE A C 1
ATOM 1975 O O . ILE A 1 250 ? 4.214 -10.250 9.755 1.00 89.00 250 ILE A O 1
ATOM 1979 N N . GLU A 1 251 ? 3.380 -8.779 11.218 1.00 88.06 251 GLU A N 1
ATOM 1980 C CA . GLU A 1 251 ? 4.692 -8.237 11.574 1.00 88.06 251 GLU A CA 1
ATOM 1981 C C . GLU A 1 251 ? 5.613 -9.240 12.283 1.00 88.06 251 GLU A C 1
ATOM 1983 O O . GLU A 1 251 ? 6.828 -9.150 12.149 1.00 88.06 251 GLU A O 1
ATOM 1988 N N . ASN A 1 252 ? 5.066 -10.217 13.005 1.00 85.31 252 ASN A N 1
ATOM 1989 C CA . ASN A 1 252 ? 5.842 -11.291 13.631 1.00 85.31 252 ASN A CA 1
ATOM 1990 C C . ASN A 1 252 ? 6.185 -12.433 12.657 1.00 85.31 252 ASN A C 1
ATOM 1992 O O . ASN A 1 252 ? 7.185 -13.120 12.864 1.00 85.31 252 ASN A O 1
ATOM 1996 N N . SER A 1 253 ? 5.390 -12.626 11.597 1.00 80.06 253 SER A N 1
ATOM 1997 C CA . SER A 1 253 ? 5.696 -13.566 10.506 1.00 80.06 253 SER A CA 1
ATOM 1998 C C . SER A 1 253 ? 6.850 -13.099 9.615 1.00 80.06 253 SER A C 1
ATOM 2000 O O . SER A 1 253 ? 7.403 -13.887 8.853 1.00 80.06 253 SER A O 1
ATOM 2002 N N . PHE A 1 254 ? 7.246 -11.828 9.737 1.00 77.88 254 PHE A N 1
ATOM 2003 C CA . PHE A 1 254 ? 8.438 -11.280 9.107 1.00 77.88 254 PHE A CA 1
ATOM 2004 C C . PHE A 1 254 ? 9.689 -11.940 9.705 1.00 77.88 254 PHE A C 1
ATOM 2006 O O . PHE A 1 254 ? 10.202 -11.523 10.745 1.00 77.88 254 PHE A O 1
ATOM 2013 N N . GLN A 1 255 ? 10.167 -13.002 9.059 1.00 67.19 255 GLN A N 1
ATOM 2014 C CA . GLN A 1 255 ? 11.379 -13.711 9.455 1.00 67.19 255 GLN A CA 1
ATOM 2015 C C . GLN A 1 255 ? 12.301 -13.906 8.248 1.00 67.19 255 GLN A C 1
ATOM 2017 O O . GLN A 1 255 ? 11.841 -14.188 7.146 1.00 67.19 255 GLN A O 1
ATOM 2022 N N . HIS A 1 256 ? 13.608 -13.773 8.489 1.00 77.38 256 HIS A N 1
ATOM 2023 C CA . HIS A 1 256 ? 14.695 -14.006 7.526 1.00 77.38 256 HIS A CA 1
ATOM 2024 C C . HIS A 1 256 ? 14.692 -13.101 6.288 1.00 77.38 256 HIS A C 1
ATOM 2026 O O . HIS A 1 256 ? 15.102 -13.525 5.210 1.00 77.38 256 HIS A O 1
ATOM 2032 N N . ALA A 1 257 ? 14.269 -11.844 6.426 1.00 89.00 257 ALA A N 1
ATOM 2033 C CA . ALA A 1 257 ? 14.496 -10.898 5.348 1.00 89.00 257 ALA A CA 1
ATOM 2034 C C . ALA A 1 257 ? 15.991 -10.569 5.221 1.00 89.00 257 ALA A C 1
ATOM 2036 O O . ALA A 1 257 ? 16.678 -10.406 6.231 1.00 89.00 257 ALA A O 1
ATOM 2037 N N . SER A 1 258 ? 16.481 -10.405 3.993 1.00 92.50 258 SER A N 1
ATOM 2038 C CA . SER A 1 258 ? 17.895 -10.114 3.725 1.00 92.50 258 SER A CA 1
ATOM 2039 C C . SER A 1 258 ? 18.083 -8.949 2.759 1.00 92.50 258 SER A C 1
ATOM 2041 O O . SER A 1 258 ? 17.322 -8.799 1.801 1.00 92.50 258 SER A O 1
ATOM 2043 N N . VAL A 1 259 ? 19.150 -8.179 2.963 1.00 93.75 259 VAL A N 1
ATOM 2044 C CA . VAL A 1 259 ? 19.687 -7.248 1.967 1.00 93.75 259 VAL A CA 1
ATOM 2045 C C . VAL A 1 259 ? 21.067 -7.733 1.539 1.00 93.75 259 VAL A C 1
ATOM 2047 O O . VAL A 1 259 ? 21.883 -8.085 2.388 1.00 93.75 259 VAL A O 1
ATOM 2050 N N . MET A 1 260 ? 21.309 -7.790 0.235 1.00 93.31 260 MET A N 1
ATOM 2051 C CA . MET A 1 260 ? 22.585 -8.192 -0.347 1.00 93.31 260 MET A CA 1
ATOM 2052 C C . MET A 1 260 ? 23.010 -7.161 -1.381 1.00 93.31 260 MET A C 1
ATOM 2054 O O . MET A 1 260 ? 22.202 -6.751 -2.215 1.00 93.31 260 MET A O 1
ATOM 2058 N N . THR A 1 261 ? 24.278 -6.764 -1.324 1.00 91.88 261 THR A N 1
ATOM 2059 C CA . THR A 1 261 ? 24.901 -5.905 -2.328 1.00 91.88 261 THR A CA 1
ATOM 2060 C C . THR A 1 261 ? 26.181 -6.555 -2.840 1.00 91.88 261 THR A C 1
ATOM 2062 O O . THR A 1 261 ? 26.903 -7.159 -2.045 1.00 91.88 261 THR A O 1
ATOM 2065 N N . LYS A 1 262 ? 26.484 -6.467 -4.146 1.00 90.62 262 LYS A N 1
ATOM 2066 C CA . LYS A 1 262 ? 27.781 -6.969 -4.654 1.00 90.62 262 LYS A CA 1
ATOM 2067 C C . LYS A 1 262 ? 28.931 -6.041 -4.263 1.00 90.62 262 LYS A C 1
ATOM 2069 O O . LYS A 1 262 ? 30.022 -6.515 -3.963 1.00 90.62 262 LYS A O 1
ATOM 2074 N N . ASN A 1 263 ? 28.663 -4.736 -4.202 1.00 84.94 263 ASN A N 1
ATOM 2075 C CA . ASN A 1 263 ? 29.639 -3.723 -3.802 1.00 84.94 263 ASN A CA 1
ATOM 2076 C C . ASN A 1 263 ? 29.353 -3.191 -2.380 1.00 84.94 263 ASN A C 1
ATOM 2078 O O . ASN A 1 263 ? 28.193 -3.195 -1.950 1.00 84.94 263 ASN A O 1
ATOM 2082 N N . PRO A 1 264 ? 30.371 -2.703 -1.642 1.00 81.00 264 PRO A N 1
ATOM 2083 C CA . PRO A 1 264 ? 30.181 -2.090 -0.326 1.00 81.00 264 PRO A CA 1
ATOM 2084 C C . PRO A 1 264 ? 29.276 -0.852 -0.363 1.00 81.00 264 PRO A C 1
ATOM 2086 O O . PRO A 1 264 ? 29.211 -0.138 -1.366 1.00 81.00 264 PRO A O 1
ATOM 2089 N N . PHE A 1 265 ? 28.625 -0.547 0.762 1.00 77.81 265 PHE A N 1
ATOM 2090 C CA . PHE A 1 265 ? 27.893 0.708 0.915 1.00 77.81 265 PHE A CA 1
ATOM 2091 C C . PHE A 1 265 ? 28.835 1.912 0.830 1.00 77.81 265 PHE A C 1
ATOM 2093 O O . PHE A 1 265 ? 29.847 1.981 1.528 1.00 77.81 265 PHE A O 1
ATOM 2100 N N . LYS A 1 266 ? 28.452 2.901 0.020 1.00 74.00 266 LYS A N 1
ATOM 2101 C CA . LYS A 1 266 ? 29.013 4.255 0.099 1.00 74.00 266 LYS A CA 1
ATOM 2102 C C . LYS A 1 266 ? 28.439 4.986 1.322 1.00 74.00 266 LYS A C 1
ATOM 2104 O O . LYS A 1 266 ? 27.418 4.558 1.870 1.00 74.00 266 LYS A O 1
ATOM 2109 N N . GLN A 1 267 ? 29.104 6.057 1.762 1.00 72.19 267 GLN A N 1
ATOM 2110 C CA . GLN A 1 267 ? 28.695 6.858 2.925 1.00 72.19 267 GLN A CA 1
ATOM 2111 C C . GLN A 1 267 ? 27.214 7.295 2.818 1.00 72.19 267 GLN A C 1
ATOM 2113 O O . GLN A 1 267 ? 26.684 7.455 1.723 1.00 72.19 267 GLN A O 1
ATOM 2118 N N . GLU A 1 268 ? 26.536 7.459 3.962 1.00 86.50 268 GLU A N 1
ATOM 2119 C CA . GLU A 1 268 ? 25.136 7.935 4.084 1.00 86.50 268 GLU A CA 1
ATOM 2120 C C . GLU A 1 268 ? 24.021 6.967 3.6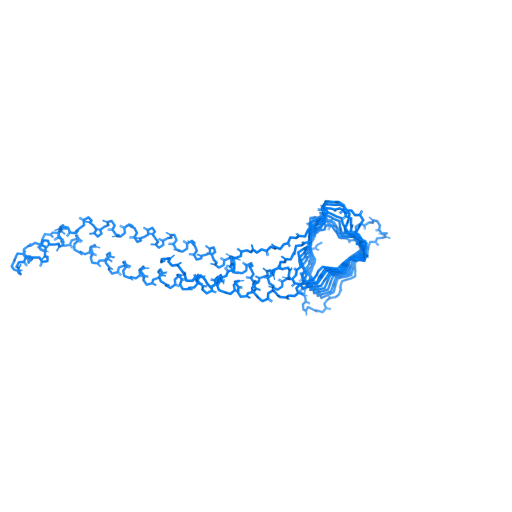39 1.00 86.50 268 GLU A C 1
ATOM 2122 O O . GLU A 1 268 ? 22.839 7.307 3.717 1.00 86.50 268 GLU A O 1
ATOM 2127 N N . ASN A 1 269 ? 24.355 5.744 3.226 1.00 91.50 269 ASN A N 1
ATOM 2128 C CA . ASN A 1 269 ? 23.363 4.685 3.045 1.00 91.50 269 ASN A CA 1
ATOM 2129 C C . ASN A 1 269 ? 23.040 4.026 4.394 1.00 91.50 269 ASN A C 1
ATOM 2131 O O . ASN A 1 269 ? 23.946 3.674 5.150 1.00 91.50 269 ASN A O 1
ATOM 2135 N N . ILE A 1 270 ? 21.752 3.848 4.702 1.00 93.94 270 ILE A N 1
ATOM 2136 C CA . ILE A 1 270 ? 21.306 3.326 6.000 1.00 93.94 270 ILE A CA 1
ATOM 2137 C C . ILE A 1 270 ? 20.391 2.116 5.858 1.00 93.94 270 ILE A C 1
ATOM 2139 O O . ILE A 1 270 ? 19.536 2.039 4.973 1.00 93.94 270 ILE A O 1
ATOM 2143 N N . VAL A 1 271 ? 20.545 1.190 6.797 1.00 94.12 271 VAL A N 1
ATOM 2144 C CA . VAL A 1 271 ? 19.690 0.017 6.951 1.00 94.12 271 VAL A CA 1
ATOM 2145 C C . VAL A 1 271 ? 18.793 0.234 8.164 1.00 94.12 271 VAL A C 1
ATOM 2147 O O . VAL A 1 271 ? 19.269 0.558 9.249 1.00 94.12 271 VAL A O 1
ATOM 2150 N N . ILE A 1 272 ? 17.485 0.079 7.978 1.00 94.00 272 ILE A N 1
ATOM 2151 C CA . ILE A 1 272 ? 16.459 0.346 8.984 1.00 94.00 272 ILE A CA 1
ATOM 2152 C C . ILE A 1 272 ? 15.617 -0.910 9.167 1.00 94.00 272 ILE A C 1
ATOM 2154 O O . ILE A 1 272 ? 15.080 -1.461 8.208 1.00 94.00 272 ILE A O 1
ATOM 2158 N N . TYR A 1 273 ? 15.441 -1.319 10.417 1.00 91.50 273 TYR A N 1
ATOM 2159 C CA . TYR A 1 273 ? 14.415 -2.280 10.791 1.00 91.50 273 TYR A CA 1
ATOM 2160 C C . TYR A 1 273 ? 13.175 -1.531 11.279 1.00 91.50 273 TYR A C 1
ATOM 2162 O O . TYR A 1 273 ? 13.195 -0.915 12.345 1.00 91.50 273 TYR A O 1
ATOM 2170 N N . HIS A 1 274 ? 12.110 -1.538 10.474 1.00 91.00 274 HIS A N 1
ATOM 2171 C CA . HIS A 1 274 ? 10.891 -0.788 10.762 1.00 91.00 274 HIS A CA 1
ATOM 2172 C C . HIS A 1 274 ? 9.833 -1.690 11.390 1.00 91.00 274 HIS A C 1
ATOM 2174 O O . HIS A 1 274 ? 9.413 -2.682 10.790 1.00 91.00 274 HIS A O 1
ATOM 2180 N N . ARG A 1 275 ? 9.334 -1.285 12.561 1.00 86.56 275 ARG A N 1
ATOM 2181 C CA . ARG A 1 275 ? 8.169 -1.898 13.204 1.00 86.56 275 ARG A CA 1
ATOM 2182 C C . ARG A 1 275 ? 7.099 -0.865 13.500 1.00 86.56 275 ARG A C 1
ATOM 2184 O O . ARG A 1 275 ? 7.385 0.199 14.043 1.00 86.56 275 ARG A O 1
ATOM 2191 N N . ASN A 1 276 ? 5.865 -1.210 13.165 1.00 85.06 276 ASN A N 1
ATOM 2192 C CA . ASN A 1 276 ? 4.677 -0.453 13.526 1.00 85.06 276 ASN A CA 1
ATOM 2193 C C . ASN A 1 276 ? 4.168 -0.832 14.919 1.00 85.06 276 ASN A C 1
ATOM 2195 O O . ASN A 1 276 ? 3.541 0.001 15.572 1.00 85.06 276 ASN A O 1
ATOM 2199 N N . TYR A 1 277 ? 4.411 -2.070 15.361 1.00 82.56 277 TYR A N 1
ATOM 2200 C CA . TYR A 1 277 ? 3.888 -2.591 16.616 1.00 82.56 277 TYR A CA 1
ATOM 2201 C C . TYR A 1 277 ? 5.032 -3.074 17.515 1.00 82.56 277 TYR A C 1
ATOM 2203 O O . TYR A 1 277 ? 6.005 -3.675 17.043 1.00 82.56 277 TYR A O 1
ATOM 2211 N N . PRO A 1 278 ? 4.967 -2.802 18.830 1.00 71.56 278 PRO A N 1
ATOM 2212 C CA . PRO A 1 278 ? 5.966 -3.317 19.747 1.00 71.56 278 PRO A CA 1
ATOM 2213 C C . PRO A 1 278 ? 5.963 -4.847 19.690 1.00 71.56 278 PRO A C 1
ATOM 2215 O O . PRO A 1 278 ? 4.922 -5.489 19.537 1.00 71.56 278 PRO A O 1
ATOM 2218 N N . LYS A 1 279 ? 7.153 -5.443 19.826 1.00 62.66 279 LYS A N 1
ATOM 2219 C CA . LYS A 1 279 ? 7.273 -6.878 20.104 1.00 62.66 279 LYS A CA 1
ATOM 2220 C C . LYS A 1 279 ? 6.431 -7.115 21.356 1.00 62.66 279 LYS A C 1
ATOM 2222 O O . LYS A 1 279 ? 6.628 -6.403 22.338 1.00 62.66 279 LYS A O 1
ATOM 2227 N N . VAL A 1 280 ? 5.509 -8.075 21.321 1.00 55.31 280 VAL A N 1
ATOM 2228 C CA . VAL A 1 280 ? 4.930 -8.596 22.559 1.00 55.31 280 VAL A CA 1
ATOM 2229 C C . VAL A 1 280 ? 6.098 -9.275 23.264 1.00 55.31 280 VAL A C 1
ATOM 2231 O O . VAL A 1 280 ? 6.425 -10.425 22.983 1.00 55.31 280 VAL A O 1
ATOM 2234 N N . SER A 1 281 ? 6.849 -8.520 24.061 1.00 44.81 281 SER A N 1
ATOM 2235 C CA . SER A 1 281 ? 7.748 -9.114 25.028 1.00 44.81 281 SER A CA 1
ATOM 2236 C C . SER A 1 281 ? 6.874 -9.979 25.923 1.00 44.81 281 SER A C 1
ATOM 2238 O O . SER A 1 281 ? 5.778 -9.565 26.306 1.00 44.81 281 SER A O 1
ATOM 2240 N N . ASN A 1 282 ? 7.349 -11.177 26.260 1.00 40.16 282 ASN A N 1
ATOM 2241 C CA . ASN A 1 282 ? 6.868 -11.915 27.425 1.00 40.16 282 ASN A CA 1
ATOM 2242 C C . ASN A 1 282 ? 7.223 -11.110 28.687 1.00 40.16 282 ASN A C 1
ATOM 2244 O O . ASN A 1 282 ? 8.078 -11.489 29.477 1.00 40.16 282 ASN A O 1
ATOM 2248 N N . SER A 1 283 ? 6.606 -9.947 28.829 1.00 30.88 283 SER A N 1
ATOM 2249 C CA . SER A 1 283 ? 6.595 -9.117 30.011 1.00 30.88 283 SER A CA 1
ATOM 2250 C C . SER A 1 283 ? 5.165 -9.169 30.507 1.00 30.88 283 SER A C 1
ATOM 2252 O O . SER A 1 283 ? 4.315 -8.357 30.150 1.00 30.88 283 SER A O 1
ATOM 2254 N N . THR A 1 284 ? 4.909 -10.191 31.312 1.00 42.66 284 THR A N 1
ATOM 2255 C CA . THR A 1 284 ? 4.076 -10.069 32.501 1.00 42.66 284 THR A CA 1
ATOM 2256 C C . THR A 1 284 ? 4.352 -8.703 33.135 1.00 42.66 284 THR A C 1
ATOM 2258 O O . THR A 1 284 ? 5.429 -8.514 33.688 1.00 42.66 284 THR A O 1
ATOM 2261 N N . ALA A 1 285 ? 3.434 -7.744 32.998 1.00 30.03 285 ALA A N 1
ATOM 2262 C CA . ALA A 1 285 ? 3.280 -6.598 33.897 1.00 30.03 285 ALA A CA 1
ATOM 2263 C C . ALA A 1 285 ? 2.091 -5.719 33.463 1.00 30.03 285 ALA A C 1
ATOM 2265 O O . ALA A 1 285 ? 2.167 -5.062 32.433 1.00 30.03 285 ALA A O 1
ATOM 2266 N N . MET A 1 286 ? 1.039 -5.738 34.298 1.00 30.20 286 MET A N 1
ATOM 2267 C CA . MET A 1 286 ? 0.294 -4.579 34.843 1.00 30.20 286 MET A CA 1
ATOM 2268 C C . MET A 1 286 ? -0.243 -3.537 33.832 1.00 30.20 286 MET A C 1
ATOM 2270 O O . MET A 1 286 ? 0.535 -2.883 33.151 1.00 30.20 286 MET A O 1
ATOM 2274 N N . LEU A 1 287 ? -1.548 -3.265 33.694 1.00 30.52 287 LEU A N 1
ATOM 2275 C CA . LEU A 1 287 ? -2.694 -3.223 34.624 1.00 30.52 287 LEU A CA 1
ATOM 2276 C C . LEU A 1 287 ? -3.997 -3.579 33.886 1.00 30.52 287 LEU A C 1
ATOM 2278 O O . LEU A 1 287 ? -4.140 -3.145 32.719 1.00 30.52 287 LEU A O 1
#

Radius of gyration: 29.81 Å; Cα contacts (8 Å, |Δi|>4): 633; chains: 1; bounding box: 78×30×87 Å